Protein AF-A0A0D2YC07-F1 (afdb_monomer_lite)

Structure (mmCIF, N/CA/C/O backbone):
data_AF-A0A0D2YC07-F1
#
_entry.id   AF-A0A0D2YC07-F1
#
loop_
_atom_site.group_PDB
_atom_site.id
_atom_site.type_symbol
_atom_site.label_atom_id
_atom_site.label_alt_id
_atom_site.label_comp_id
_atom_site.label_asym_id
_atom_site.label_entity_id
_atom_site.label_seq_id
_atom_site.pdbx_PDB_ins_code
_atom_site.Cartn_x
_atom_site.Cartn_y
_atom_site.Cartn_z
_atom_site.occupancy
_atom_site.B_iso_or_equiv
_atom_site.auth_seq_id
_atom_site.auth_comp_id
_atom_site.auth_asym_id
_atom_site.auth_atom_id
_atom_site.pdbx_PDB_model_num
ATOM 1 N N . THR A 1 1 ? 2.320 9.580 -30.648 1.00 63.47 1 THR A N 1
ATOM 2 C CA . THR A 1 1 ? 2.307 9.635 -29.165 1.00 63.47 1 THR A CA 1
ATOM 3 C C . THR A 1 1 ? 3.699 9.338 -28.624 1.00 63.47 1 THR A C 1
ATOM 5 O O . THR A 1 1 ? 4.481 8.708 -29.328 1.00 63.47 1 THR A O 1
ATOM 8 N N . ARG A 1 2 ? 4.030 9.763 -27.394 1.00 72.31 2 ARG A N 1
ATOM 9 C CA . ARG A 1 2 ? 5.361 9.559 -26.774 1.00 72.31 2 ARG A CA 1
ATOM 10 C C . ARG A 1 2 ? 5.807 8.088 -26.763 1.00 72.31 2 ARG A C 1
ATOM 12 O O . ARG A 1 2 ? 6.943 7.799 -27.103 1.00 72.31 2 ARG A O 1
ATOM 19 N N . LYS A 1 3 ? 4.880 7.151 -26.517 1.00 78.31 3 LYS A N 1
ATOM 20 C CA . LYS A 1 3 ? 5.116 5.696 -26.631 1.00 78.31 3 LYS A CA 1
ATOM 21 C C . LYS A 1 3 ? 5.609 5.262 -28.017 1.00 78.31 3 LYS A C 1
ATOM 23 O O . LYS A 1 3 ? 6.480 4.406 -28.101 1.00 78.31 3 LYS A O 1
ATOM 28 N N . ARG A 1 4 ? 5.065 5.856 -29.089 1.00 72.62 4 ARG A N 1
ATOM 29 C CA . ARG A 1 4 ? 5.489 5.589 -30.473 1.00 72.62 4 ARG A CA 1
ATOM 30 C C . ARG A 1 4 ? 6.913 6.091 -30.710 1.00 72.62 4 ARG A C 1
ATOM 32 O O . ARG A 1 4 ? 7.736 5.319 -31.160 1.00 72.62 4 ARG A O 1
ATOM 39 N N . LEU A 1 5 ? 7.216 7.322 -30.287 1.00 71.12 5 LEU A N 1
ATOM 40 C CA . LEU A 1 5 ? 8.567 7.895 -30.394 1.00 71.12 5 LEU A CA 1
ATOM 41 C C . LEU A 1 5 ? 9.610 7.080 -29.629 1.00 71.12 5 LEU A C 1
ATOM 43 O O . LEU A 1 5 ? 10.719 6.909 -30.115 1.00 71.12 5 LEU A O 1
ATOM 47 N N . ILE A 1 6 ? 9.251 6.583 -28.443 1.00 72.81 6 ILE A N 1
ATOM 48 C CA . ILE A 1 6 ? 10.118 5.694 -27.675 1.00 72.81 6 ILE A CA 1
ATOM 49 C C . ILE A 1 6 ? 10.333 4.415 -28.481 1.00 72.81 6 ILE A C 1
ATOM 51 O O . ILE A 1 6 ? 11.469 4.157 -28.838 1.00 72.81 6 ILE A O 1
ATOM 55 N N . ARG A 1 7 ? 9.267 3.687 -28.858 1.00 73.56 7 ARG A N 1
ATOM 56 C CA . ARG A 1 7 ? 9.350 2.442 -29.651 1.00 73.56 7 ARG A CA 1
ATOM 57 C C . ARG A 1 7 ? 10.158 2.580 -30.936 1.00 73.56 7 ARG A C 1
ATOM 59 O O . ARG A 1 7 ? 10.955 1.700 -31.233 1.00 73.56 7 ARG A O 1
ATOM 66 N N . ASP A 1 8 ? 9.973 3.672 -31.668 1.00 67.19 8 ASP A N 1
ATOM 67 C CA . ASP A 1 8 ? 10.704 3.920 -32.907 1.00 67.19 8 ASP A CA 1
ATOM 68 C C . ASP A 1 8 ? 12.211 4.044 -32.649 1.00 67.19 8 ASP A C 1
ATOM 70 O O . ASP A 1 8 ? 12.992 3.497 -33.425 1.00 67.19 8 ASP A O 1
ATOM 74 N N . LYS A 1 9 ? 12.587 4.665 -31.520 1.00 64.94 9 LYS A N 1
ATOM 75 C CA . LYS A 1 9 ? 13.965 4.847 -31.034 1.00 64.94 9 LYS A CA 1
ATOM 76 C C . LYS A 1 9 ? 14.519 3.673 -30.210 1.00 64.94 9 LYS A C 1
ATOM 78 O O . LYS A 1 9 ? 15.713 3.653 -29.939 1.00 64.94 9 LYS A O 1
ATOM 83 N N . LEU A 1 10 ? 13.699 2.689 -29.812 1.00 63.53 10 LEU A N 1
ATOM 84 C CA . LEU A 1 10 ? 14.152 1.475 -29.098 1.00 63.53 10 LEU A CA 1
ATOM 85 C C . LEU A 1 10 ? 14.968 0.527 -30.003 1.00 63.53 10 LEU A C 1
ATOM 87 O O . LEU A 1 10 ? 15.457 -0.492 -29.531 1.00 63.53 10 LEU A O 1
ATOM 91 N N . ARG A 1 11 ? 15.088 0.836 -31.301 1.00 64.06 11 ARG A N 1
ATOM 92 C CA . ARG A 1 11 ? 15.847 0.068 -32.303 1.00 64.06 11 ARG A CA 1
ATOM 93 C C . ARG A 1 11 ? 17.338 0.446 -32.378 1.00 64.06 11 ARG A C 1
ATOM 95 O O . ARG A 1 11 ? 18.051 -0.108 -33.205 1.00 64.06 11 ARG A O 1
ATOM 102 N N . GLU A 1 12 ? 17.794 1.379 -31.544 1.00 62.75 12 GLU A N 1
ATOM 103 C CA . GLU A 1 12 ? 19.172 1.897 -31.500 1.00 62.75 12 GLU A CA 1
ATOM 104 C C . GLU A 1 12 ? 19.955 1.333 -30.294 1.00 62.75 12 GLU A C 1
ATOM 106 O O . GLU A 1 12 ? 19.352 0.867 -29.326 1.00 62.75 12 GLU A O 1
ATOM 111 N N . GLN A 1 13 ? 21.294 1.415 -30.327 1.00 66.19 13 GLN A N 1
ATOM 112 C CA . GLN A 1 13 ? 22.212 0.908 -29.284 1.00 66.19 13 GLN A CA 1
ATOM 113 C C . GLN A 1 13 ? 21.970 1.484 -27.864 1.00 66.19 13 GLN A C 1
ATOM 115 O O . GLN A 1 13 ? 22.369 0.852 -26.891 1.00 66.19 13 GLN A O 1
ATOM 120 N N . ASP A 1 14 ? 21.220 2.587 -27.718 1.00 80.81 14 ASP A N 1
ATOM 121 C CA . ASP A 1 14 ? 20.987 3.298 -26.440 1.00 80.81 14 ASP A CA 1
ATOM 122 C C . ASP A 1 14 ? 19.656 2.941 -25.741 1.00 80.81 14 ASP A C 1
ATOM 124 O O . ASP A 1 14 ? 19.065 3.739 -25.004 1.00 80.81 14 ASP A O 1
ATOM 128 N N . LEU A 1 15 ? 19.111 1.755 -26.012 1.00 83.50 15 LEU A N 1
ATOM 129 C CA . LEU A 1 15 ? 17.795 1.318 -25.534 1.00 83.50 15 LEU A CA 1
ATOM 130 C C . LEU A 1 15 ? 17.616 1.464 -24.011 1.00 83.50 15 LEU A C 1
ATOM 132 O O . LEU A 1 15 ? 16.636 2.052 -23.540 1.00 83.50 15 LEU A O 1
ATOM 136 N N . GLN A 1 16 ? 18.560 0.920 -23.245 1.00 88.00 16 GLN A N 1
ATOM 137 C CA . GLN A 1 16 ? 18.495 0.892 -21.786 1.00 88.00 16 GLN A CA 1
ATOM 138 C C . GLN A 1 16 ? 18.526 2.309 -21.196 1.00 88.00 16 GLN A C 1
ATOM 140 O O . GLN A 1 16 ? 17.679 2.645 -20.363 1.00 88.00 16 GLN A O 1
ATOM 145 N N . ASP A 1 17 ? 19.415 3.169 -21.691 1.00 89.19 17 ASP A N 1
ATOM 146 C CA . ASP A 1 17 ? 19.546 4.553 -21.227 1.00 89.19 17 ASP A CA 1
ATOM 147 C C . ASP A 1 17 ? 18.279 5.365 -21.495 1.00 89.19 17 ASP A C 1
ATOM 149 O O . ASP A 1 17 ? 17.787 6.082 -20.619 1.00 89.19 17 ASP A O 1
ATOM 153 N N . ARG A 1 18 ? 17.671 5.195 -22.676 1.00 89.25 18 ARG A N 1
ATOM 154 C CA . ARG A 1 18 ? 16.396 5.847 -23.014 1.00 89.25 18 ARG A CA 1
ATOM 155 C C . ARG A 1 18 ? 15.266 5.400 -22.085 1.00 89.25 18 ARG A C 1
ATOM 157 O O . ARG A 1 18 ? 14.454 6.232 -21.669 1.00 89.25 18 ARG A O 1
ATOM 164 N N . LEU A 1 19 ? 15.201 4.110 -21.751 1.00 92.19 19 LEU A N 1
ATOM 165 C CA . LEU A 1 19 ? 14.202 3.577 -20.822 1.00 92.19 19 LEU A CA 1
ATOM 166 C C . LEU A 1 19 ? 14.405 4.114 -19.399 1.00 92.19 19 LEU A C 1
ATOM 168 O O . LEU A 1 19 ? 13.426 4.504 -18.757 1.00 92.19 19 LEU A O 1
ATOM 172 N N . HIS A 1 20 ? 15.647 4.191 -18.915 1.00 93.19 20 HIS A N 1
ATOM 173 C CA . HIS A 1 20 ? 15.955 4.768 -17.605 1.00 93.19 20 HIS A CA 1
ATOM 174 C C . HIS A 1 20 ? 15.668 6.270 -17.541 1.00 93.19 20 HIS A C 1
ATOM 176 O O . HIS A 1 20 ? 15.053 6.721 -16.573 1.00 93.19 20 HIS A O 1
ATOM 182 N N . LEU A 1 21 ? 16.029 7.036 -18.575 1.00 93.50 21 LEU A N 1
ATOM 183 C CA . LEU A 1 21 ? 15.741 8.469 -18.652 1.00 93.50 21 LEU A CA 1
ATOM 184 C C . LEU A 1 21 ? 14.233 8.737 -18.621 1.00 93.50 21 LEU A C 1
ATOM 186 O O . LEU A 1 21 ? 13.752 9.595 -17.878 1.00 93.50 21 LEU A O 1
ATOM 190 N N . GLU A 1 22 ? 13.467 7.974 -19.399 1.00 94.94 22 GLU A N 1
ATOM 191 C CA . GLU A 1 22 ? 12.016 8.100 -19.411 1.00 94.94 22 GLU A CA 1
ATOM 192 C C . GLU A 1 22 ? 11.409 7.670 -18.067 1.00 94.94 22 GLU A C 1
ATOM 194 O O . GLU A 1 22 ? 10.525 8.355 -17.549 1.00 94.94 22 GLU A O 1
ATOM 199 N N . LYS A 1 23 ? 11.902 6.585 -17.453 1.00 95.44 23 LYS A N 1
ATOM 200 C CA . LYS A 1 23 ? 11.480 6.178 -16.106 1.00 95.44 23 LYS A CA 1
ATOM 201 C C . LYS A 1 23 ? 11.730 7.298 -15.095 1.00 95.44 23 LYS A C 1
ATOM 203 O O . LYS A 1 23 ? 10.816 7.616 -14.338 1.00 95.44 23 LYS A O 1
ATOM 208 N N . HIS A 1 24 ? 12.909 7.920 -15.123 1.00 95.94 24 HIS A N 1
ATOM 209 C CA . HIS A 1 24 ? 13.267 9.032 -14.243 1.00 95.94 24 HIS A CA 1
ATOM 210 C C . HIS A 1 24 ? 12.328 10.230 -14.426 1.00 95.94 24 HIS A C 1
ATOM 212 O O . HIS A 1 24 ? 11.815 10.764 -13.446 1.00 95.94 24 HIS A O 1
ATOM 218 N N . LEU A 1 25 ? 12.030 10.623 -15.669 1.00 95.88 25 LEU A N 1
ATOM 219 C CA . LEU A 1 25 ? 11.068 11.695 -15.934 1.00 95.88 25 LEU A CA 1
ATOM 220 C C . LEU A 1 25 ? 9.690 11.383 -15.334 1.00 95.88 25 LEU A C 1
ATOM 222 O O . LEU A 1 25 ? 9.080 12.238 -14.690 1.00 95.88 25 LEU A O 1
ATOM 226 N N . ILE A 1 26 ? 9.189 10.166 -15.548 1.00 96.50 26 ILE A N 1
ATOM 227 C CA . ILE A 1 26 ? 7.874 9.761 -15.046 1.00 96.50 26 ILE A CA 1
ATOM 228 C C . ILE A 1 26 ? 7.863 9.657 -13.521 1.00 96.50 26 ILE A C 1
ATOM 230 O O . ILE A 1 26 ? 6.889 10.085 -12.904 1.00 96.50 26 ILE A O 1
ATOM 234 N N . ASP A 1 27 ? 8.941 9.163 -12.912 1.00 96.81 27 ASP A N 1
ATOM 235 C CA . ASP A 1 27 ? 9.127 9.162 -11.459 1.00 96.81 27 ASP A CA 1
ATOM 236 C C . ASP A 1 27 ? 9.063 10.580 -10.886 1.00 96.81 27 ASP A C 1
ATOM 238 O O . ASP A 1 27 ? 8.296 10.826 -9.952 1.00 96.81 27 ASP A O 1
ATOM 242 N N . SER A 1 28 ? 9.765 11.541 -11.491 1.00 96.19 28 SER A N 1
ATOM 243 C CA . SER A 1 28 ? 9.730 12.947 -11.072 1.00 96.19 28 SER A CA 1
ATOM 244 C C . SER A 1 28 ? 8.329 13.556 -11.162 1.00 96.19 28 SER A C 1
ATOM 246 O O . SER A 1 28 ? 7.922 14.305 -10.275 1.00 96.19 28 SER A O 1
ATOM 248 N N . LEU A 1 29 ? 7.546 13.218 -12.193 1.00 96.19 29 LEU A N 1
ATOM 249 C CA . LEU A 1 29 ? 6.163 13.694 -12.315 1.00 96.19 29 LEU A CA 1
ATOM 250 C C . LEU A 1 29 ? 5.236 13.061 -11.266 1.00 96.19 29 LEU A C 1
ATOM 252 O O . LEU A 1 29 ? 4.455 13.775 -10.633 1.00 96.19 29 LEU A O 1
ATOM 256 N N . LEU A 1 30 ? 5.335 11.744 -11.059 1.00 96.94 30 LEU A N 1
ATOM 257 C CA . LEU A 1 30 ? 4.479 10.984 -10.137 1.00 96.94 30 LEU A CA 1
ATOM 258 C C . LEU A 1 30 ? 4.772 11.258 -8.655 1.00 96.94 30 LEU A C 1
ATOM 260 O O . LEU A 1 30 ? 3.899 11.035 -7.813 1.00 96.94 30 LEU A O 1
ATOM 264 N N . THR A 1 31 ? 5.968 11.756 -8.341 1.00 96.31 31 THR A N 1
ATOM 265 C CA . THR A 1 31 ? 6.401 12.137 -6.983 1.00 96.31 31 THR A CA 1
ATOM 266 C C . THR A 1 31 ? 6.385 13.650 -6.738 1.00 96.31 31 THR A C 1
ATOM 268 O O . THR A 1 31 ? 6.611 14.106 -5.611 1.00 96.31 31 THR A O 1
ATOM 271 N N . SER A 1 32 ? 6.075 14.444 -7.771 1.00 94.19 32 SER A N 1
ATOM 272 C CA . SER A 1 32 ? 5.961 15.899 -7.664 1.00 94.19 32 SER A CA 1
ATOM 273 C C . SER A 1 32 ? 4.852 16.323 -6.692 1.00 94.19 32 SER A C 1
ATOM 275 O O . SER A 1 32 ? 3.911 15.580 -6.412 1.00 94.19 32 SER A O 1
ATOM 277 N N . ARG A 1 33 ? 4.928 17.568 -6.201 1.00 90.69 33 ARG A N 1
ATOM 278 C CA . ARG A 1 33 ? 3.865 18.186 -5.382 1.00 90.69 33 ARG A CA 1
ATOM 279 C C . ARG A 1 33 ? 2.633 18.602 -6.200 1.00 90.69 33 ARG A C 1
ATOM 281 O O . ARG A 1 33 ? 1.663 19.110 -5.644 1.00 90.69 33 ARG A O 1
ATOM 288 N N . LEU A 1 34 ? 2.652 18.402 -7.518 1.00 90.00 34 LEU A N 1
ATOM 289 C CA . LEU A 1 34 ? 1.534 18.728 -8.393 1.00 90.00 34 LEU A CA 1
ATOM 290 C C . LEU A 1 34 ? 0.526 17.576 -8.372 1.00 90.00 34 LEU A C 1
ATOM 292 O O . LEU A 1 34 ? 0.624 16.639 -9.159 1.00 90.00 34 LEU A O 1
ATOM 296 N N . HIS A 1 35 ? -0.471 17.680 -7.490 1.00 78.19 35 HIS A N 1
ATOM 297 C CA . HIS A 1 35 ? -1.506 16.661 -7.250 1.00 78.19 35 HIS A CA 1
ATOM 298 C C . HIS A 1 35 ? -2.119 16.042 -8.526 1.00 78.19 35 HIS A C 1
ATOM 300 O O . HIS A 1 35 ? -2.365 14.834 -8.572 1.00 78.19 35 HIS A O 1
ATOM 306 N N . ARG A 1 36 ? -2.322 16.839 -9.590 1.00 84.88 36 ARG A N 1
ATOM 307 C CA . ARG A 1 36 ? -2.844 16.365 -10.887 1.00 84.88 36 ARG A CA 1
ATOM 308 C C . ARG A 1 36 ? -1.929 15.343 -11.563 1.00 84.88 36 ARG A C 1
ATOM 310 O O . ARG A 1 36 ? -2.418 14.452 -12.251 1.00 84.88 36 ARG A O 1
ATOM 317 N N . HIS A 1 37 ? -0.617 15.464 -11.383 1.00 89.38 37 HIS A N 1
ATOM 318 C CA . HIS A 1 37 ? 0.361 14.537 -11.943 1.00 89.38 37 HIS A CA 1
ATOM 319 C C . HIS A 1 37 ? 0.484 13.281 -11.080 1.00 89.38 37 HIS A C 1
ATOM 321 O O . HIS A 1 37 ? 0.391 12.174 -11.604 1.00 89.38 37 HIS A O 1
ATOM 327 N N . THR A 1 38 ? 0.580 13.437 -9.760 1.00 90.81 38 THR A N 1
ATOM 328 C CA . THR A 1 38 ? 0.730 12.347 -8.781 1.00 90.81 38 THR A CA 1
ATOM 329 C C . THR A 1 38 ? -0.334 11.246 -8.921 1.00 90.81 38 THR A C 1
ATOM 331 O O . THR A 1 38 ? -0.024 10.056 -8.839 1.00 90.81 38 THR A O 1
ATOM 334 N N . LYS A 1 39 ? -1.594 11.621 -9.183 1.00 92.25 39 LYS A N 1
ATOM 335 C CA . LYS A 1 39 ? -2.715 10.678 -9.377 1.00 92.25 39 LYS A CA 1
ATOM 336 C C . LYS A 1 39 ? -3.110 10.488 -10.848 1.00 92.25 39 LYS A C 1
ATOM 338 O O . LYS A 1 39 ? -4.134 9.877 -11.135 1.00 92.25 39 LYS A O 1
ATOM 343 N N . SER A 1 40 ? -2.329 10.987 -11.806 1.00 94.94 40 SER A N 1
ATOM 344 C CA . SER A 1 40 ? -2.697 10.891 -13.222 1.00 94.94 40 SER A CA 1
ATOM 345 C C . SER A 1 40 ? -2.774 9.424 -13.673 1.00 94.94 40 SER A C 1
ATOM 347 O O . SER A 1 40 ? -1.739 8.747 -13.717 1.00 94.94 40 SER A O 1
ATOM 349 N N . PRO A 1 41 ? -3.957 8.926 -14.084 1.00 94.94 41 PRO A N 1
ATOM 350 C CA . PRO A 1 41 ? -4.101 7.553 -14.568 1.00 94.94 41 PRO A CA 1
ATOM 351 C C . PRO A 1 41 ? -3.232 7.317 -15.806 1.00 94.94 41 PRO A C 1
ATOM 353 O O . PRO A 1 41 ? -2.627 6.260 -15.972 1.00 94.94 41 PRO A O 1
ATOM 356 N N . THR A 1 42 ? -3.107 8.338 -16.657 1.00 95.19 42 THR A N 1
ATOM 357 C CA . THR A 1 42 ? -2.275 8.312 -17.862 1.00 95.19 42 THR A CA 1
ATOM 358 C C . THR A 1 42 ? -0.795 8.143 -17.529 1.00 95.19 42 THR A C 1
ATOM 360 O O . THR A 1 42 ? -0.129 7.328 -18.170 1.00 95.19 42 THR A O 1
ATOM 363 N N . LEU A 1 43 ? -0.276 8.856 -16.521 1.00 96.19 43 LEU A N 1
ATOM 364 C CA . LEU A 1 43 ? 1.125 8.719 -16.106 1.00 96.19 43 LEU A CA 1
ATOM 365 C C . LEU A 1 43 ? 1.394 7.351 -15.471 1.00 96.19 43 LEU A C 1
ATOM 367 O O . LEU A 1 43 ? 2.380 6.711 -15.828 1.00 96.19 43 LEU A O 1
ATOM 371 N N . TRP A 1 44 ? 0.498 6.848 -14.617 1.00 97.31 44 TRP A N 1
ATOM 372 C CA . TRP A 1 44 ? 0.625 5.503 -14.039 1.00 97.31 44 TRP A CA 1
ATOM 373 C C . TRP A 1 44 ? 0.547 4.392 -15.090 1.00 97.31 44 TRP A C 1
ATOM 375 O O . TRP A 1 44 ? 1.333 3.442 -15.052 1.00 97.31 44 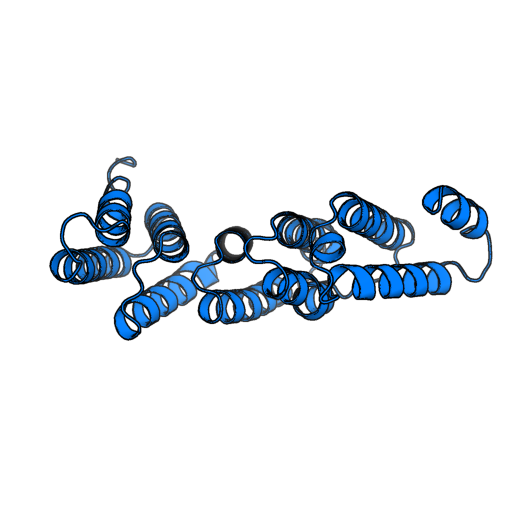TRP A O 1
ATOM 385 N N . ASN A 1 45 ? -0.343 4.528 -16.075 1.00 95.88 45 ASN A N 1
ATOM 386 C CA . ASN A 1 45 ? -0.437 3.603 -17.204 1.00 95.88 45 ASN A CA 1
ATOM 387 C C . ASN A 1 45 ? 0.803 3.663 -18.100 1.00 95.88 45 ASN A C 1
ATOM 389 O O . ASN A 1 45 ? 1.243 2.640 -18.630 1.00 95.88 45 ASN A O 1
ATOM 393 N N . HIS A 1 46 ? 1.386 4.848 -18.284 1.00 95.62 46 HIS A N 1
ATOM 394 C CA . HIS A 1 46 ? 2.643 4.993 -19.012 1.00 95.62 46 HIS A CA 1
ATOM 395 C C . HIS A 1 46 ? 3.813 4.385 -18.240 1.00 95.62 46 HIS A C 1
ATOM 397 O O . HIS A 1 46 ? 4.568 3.612 -18.821 1.00 95.62 46 HIS A O 1
ATOM 403 N N . ARG A 1 47 ? 3.895 4.605 -16.922 1.00 96.56 47 ARG A N 1
ATOM 404 C CA . ARG A 1 47 ? 4.870 3.927 -16.061 1.00 96.56 47 ARG A CA 1
ATOM 405 C C . ARG A 1 47 ? 4.743 2.411 -16.152 1.00 96.56 47 ARG A C 1
ATOM 407 O O . ARG A 1 47 ? 5.741 1.731 -16.349 1.00 96.56 47 ARG A O 1
ATOM 414 N N . ARG A 1 48 ? 3.527 1.865 -16.041 1.00 96.38 48 ARG A N 1
ATOM 415 C CA . ARG A 1 48 ? 3.291 0.417 -16.177 1.00 96.38 48 ARG A CA 1
ATOM 416 C C . ARG A 1 48 ? 3.797 -0.103 -17.519 1.00 96.38 48 ARG A C 1
ATOM 418 O O . ARG A 1 48 ? 4.501 -1.106 -17.542 1.00 96.38 48 ARG A O 1
ATOM 425 N N . TRP A 1 49 ? 3.486 0.598 -18.607 1.00 95.56 49 TRP A N 1
ATOM 426 C CA . TRP A 1 49 ? 3.993 0.248 -19.931 1.00 95.56 49 TRP A CA 1
ATOM 427 C C . TRP A 1 49 ? 5.528 0.285 -20.002 1.00 95.56 49 TRP A C 1
ATOM 429 O O . TRP A 1 49 ? 6.118 -0.641 -20.555 1.00 95.56 49 TRP A O 1
ATOM 439 N N . LEU A 1 50 ? 6.176 1.300 -19.416 1.00 95.06 50 LEU A N 1
ATOM 440 C CA . LEU A 1 50 ? 7.639 1.385 -19.356 1.00 95.06 50 LEU A CA 1
ATOM 441 C C . LEU A 1 50 ? 8.224 0.184 -18.633 1.00 95.06 50 LEU A C 1
ATOM 443 O O . LEU A 1 50 ? 9.037 -0.521 -19.211 1.00 95.06 50 LEU A O 1
ATOM 447 N N . ILE A 1 51 ? 7.755 -0.107 -17.420 1.00 95.38 51 ILE A N 1
ATOM 448 C CA . ILE A 1 51 ? 8.233 -1.247 -16.634 1.00 95.38 51 ILE A CA 1
ATOM 449 C C . ILE A 1 51 ? 8.000 -2.583 -17.368 1.00 95.38 51 ILE A C 1
ATOM 451 O O . ILE A 1 51 ? 8.818 -3.493 -17.273 1.00 95.38 51 ILE A O 1
ATOM 455 N N . GLN A 1 52 ? 6.931 -2.718 -18.160 1.00 94.44 52 GLN A N 1
ATOM 456 C CA . GLN A 1 52 ? 6.775 -3.878 -19.048 1.00 94.44 52 GLN A CA 1
ATOM 457 C C . GLN A 1 52 ? 7.894 -3.966 -20.093 1.00 94.44 52 GLN A C 1
ATOM 459 O O . GLN A 1 52 ? 8.331 -5.070 -20.391 1.00 94.44 52 GLN A O 1
ATOM 464 N N . GLN A 1 53 ? 8.376 -2.840 -20.631 1.00 93.31 53 GLN A N 1
ATOM 465 C CA . GLN A 1 53 ? 9.511 -2.851 -21.561 1.00 93.31 53 GLN A CA 1
ATOM 466 C C . GLN A 1 53 ? 10.792 -3.301 -20.855 1.00 93.31 53 GLN A C 1
ATOM 468 O O . GLN A 1 53 ? 11.494 -4.143 -21.397 1.00 93.31 53 GLN A O 1
ATOM 473 N N . PHE A 1 54 ? 11.053 -2.833 -19.627 1.00 93.62 54 PHE A N 1
ATOM 474 C CA . PHE A 1 54 ? 12.178 -3.332 -18.822 1.00 93.62 54 PHE A CA 1
ATOM 475 C C . PHE A 1 54 ? 12.151 -4.862 -18.719 1.00 93.62 54 PHE A C 1
ATOM 477 O O . PHE A 1 54 ? 13.153 -5.511 -18.994 1.00 93.62 54 PHE A O 1
ATOM 484 N N . ARG A 1 55 ? 10.979 -5.443 -18.435 1.00 91.75 55 ARG A N 1
ATOM 485 C CA . ARG A 1 55 ? 10.806 -6.902 -18.394 1.00 91.75 55 ARG A CA 1
ATOM 486 C C . ARG A 1 55 ? 11.040 -7.572 -19.751 1.00 91.75 55 ARG A C 1
ATOM 488 O O . ARG A 1 55 ? 11.712 -8.590 -19.800 1.00 91.75 55 ARG A O 1
ATOM 495 N N . VAL A 1 56 ? 10.491 -7.024 -20.838 1.00 91.69 56 VAL A N 1
ATOM 496 C CA . VAL A 1 56 ? 10.659 -7.574 -22.201 1.00 91.69 56 VAL A CA 1
ATOM 497 C C . VAL A 1 56 ? 12.130 -7.614 -22.613 1.00 91.69 56 VAL A C 1
ATOM 499 O O . VAL A 1 56 ? 12.556 -8.573 -23.247 1.00 91.69 56 VAL A O 1
ATOM 502 N N . TYR A 1 57 ? 12.904 -6.602 -22.229 1.00 90.75 57 TYR A N 1
ATOM 503 C CA . TYR A 1 57 ? 14.325 -6.501 -22.553 1.00 90.75 57 TYR A CA 1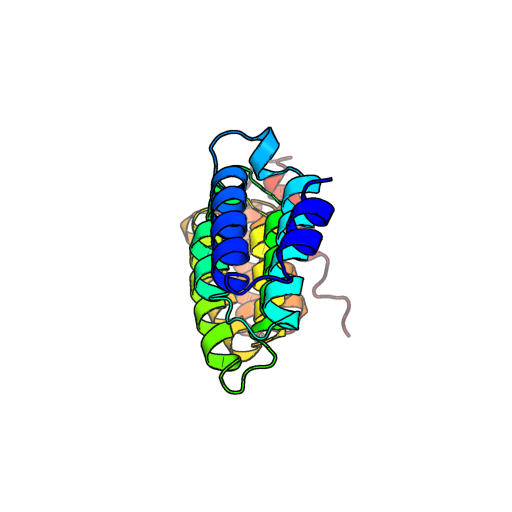
ATOM 504 C C . TYR A 1 57 ? 15.247 -7.052 -21.453 1.00 90.75 57 TYR A C 1
ATOM 506 O O . TYR A 1 57 ? 16.446 -6.805 -21.502 1.00 90.75 57 TYR A O 1
ATOM 514 N N . ASN A 1 58 ? 14.714 -7.786 -20.464 1.00 90.44 58 ASN A N 1
ATOM 515 C CA . ASN A 1 58 ? 15.473 -8.333 -19.328 1.00 90.44 58 ASN A CA 1
ATOM 516 C C . ASN A 1 58 ? 16.332 -7.297 -18.573 1.00 90.44 58 ASN A C 1
ATOM 518 O O . ASN A 1 58 ? 17.366 -7.619 -17.991 1.00 90.44 58 ASN A O 1
ATOM 522 N N . ILE A 1 59 ? 15.886 -6.042 -18.537 1.00 91.12 59 ILE A N 1
ATOM 523 C CA . ILE A 1 59 ? 16.532 -4.984 -17.764 1.00 91.12 59 ILE A CA 1
ATOM 524 C C . ILE A 1 59 ? 16.005 -5.057 -16.332 1.00 91.12 59 ILE A C 1
ATOM 526 O O . ILE A 1 59 ? 14.795 -4.991 -16.092 1.00 91.12 59 ILE A O 1
ATOM 530 N N . ASN A 1 60 ? 16.924 -5.167 -15.374 1.00 88.75 60 ASN A N 1
ATOM 531 C CA . ASN A 1 60 ? 16.577 -5.243 -13.962 1.00 88.75 60 ASN A CA 1
ATOM 532 C C . ASN A 1 60 ? 15.850 -3.971 -13.487 1.00 88.75 60 ASN A C 1
ATOM 534 O O . ASN A 1 60 ? 16.251 -2.847 -13.800 1.00 88.75 60 ASN A O 1
ATOM 538 N N . VAL A 1 61 ? 14.802 -4.150 -12.682 1.00 89.88 61 VAL A N 1
ATOM 539 C CA . VAL A 1 61 ? 14.055 -3.059 -12.048 1.00 89.88 61 VAL A CA 1
ATOM 540 C C . VAL A 1 61 ? 14.208 -3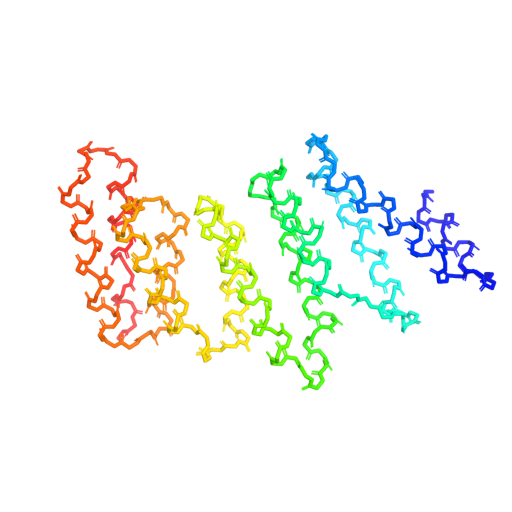.193 -10.536 1.00 89.88 61 VAL A C 1
ATOM 542 O O . VAL A 1 61 ? 13.800 -4.214 -9.983 1.00 89.88 61 VAL A O 1
ATOM 545 N N . PRO A 1 62 ? 14.734 -2.174 -9.834 1.00 91.31 62 PRO A N 1
ATOM 546 C CA . PRO A 1 62 ? 14.879 -2.225 -8.385 1.00 91.31 62 PRO A CA 1
ATOM 547 C C . PRO A 1 62 ? 13.517 -1.992 -7.705 1.00 91.31 62 PRO A C 1
ATOM 549 O O . PRO A 1 62 ? 13.229 -0.900 -7.217 1.00 91.31 62 PRO A O 1
ATOM 552 N N . ALA A 1 63 ? 12.654 -3.013 -7.699 1.00 92.94 63 ALA A N 1
ATOM 553 C CA . ALA A 1 63 ? 11.260 -2.912 -7.253 1.00 92.94 63 ALA A CA 1
ATOM 554 C C . ALA A 1 63 ? 11.109 -2.460 -5.785 1.00 92.94 63 ALA A C 1
ATOM 556 O O . ALA A 1 63 ? 10.190 -1.703 -5.476 1.00 92.94 63 ALA A O 1
ATOM 557 N N . GLU A 1 64 ? 12.031 -2.851 -4.900 1.00 92.69 64 GLU A N 1
ATOM 558 C CA . GLU A 1 64 ? 12.071 -2.376 -3.506 1.00 92.69 64 GLU A CA 1
ATOM 559 C C . GLU A 1 64 ? 12.335 -0.861 -3.417 1.00 92.69 64 GLU A C 1
ATOM 561 O O . GLU A 1 64 ? 11.659 -0.137 -2.678 1.00 92.69 64 GLU A O 1
ATOM 566 N N . ASN A 1 65 ? 13.264 -0.350 -4.231 1.00 94.50 65 ASN A N 1
ATOM 567 C CA . ASN A 1 65 ? 13.541 1.085 -4.305 1.00 94.50 65 ASN A CA 1
ATOM 568 C C . ASN A 1 65 ? 12.370 1.845 -4.932 1.00 94.50 65 ASN A C 1
ATOM 570 O O . ASN A 1 65 ? 12.044 2.941 -4.488 1.00 94.50 65 ASN A O 1
ATOM 574 N N . ASP A 1 66 ? 11.712 1.273 -5.939 1.00 96.12 66 ASP A N 1
ATOM 575 C CA . ASP A 1 66 ? 10.534 1.882 -6.559 1.00 96.12 66 ASP A CA 1
ATOM 576 C C . ASP A 1 66 ? 9.343 1.956 -5.588 1.00 96.12 66 ASP A C 1
ATOM 578 O O . ASP A 1 66 ? 8.609 2.951 -5.592 1.00 96.12 66 ASP A O 1
ATOM 582 N N . LEU A 1 67 ? 9.162 0.951 -4.720 1.00 97.69 67 LEU A N 1
ATOM 583 C CA . LEU A 1 67 ? 8.160 0.998 -3.653 1.00 97.69 67 LEU A CA 1
ATOM 584 C C . LEU A 1 67 ? 8.402 2.209 -2.741 1.00 97.69 67 LEU A C 1
ATOM 586 O O . LEU A 1 67 ? 7.497 3.014 -2.529 1.00 97.69 67 LEU A O 1
ATOM 590 N N . THR A 1 68 ? 9.622 2.363 -2.232 1.00 96.81 68 THR A N 1
ATOM 591 C CA . THR A 1 68 ? 9.933 3.401 -1.238 1.00 96.81 68 THR A CA 1
ATOM 592 C C . THR A 1 68 ? 10.046 4.798 -1.848 1.00 96.81 68 THR A C 1
ATOM 594 O O . THR A 1 68 ? 9.508 5.756 -1.299 1.00 96.81 68 THR A O 1
ATOM 597 N N . ARG A 1 69 ? 10.701 4.940 -3.004 1.00 96.50 69 ARG A N 1
ATOM 598 C CA . ARG A 1 69 ? 11.004 6.250 -3.606 1.00 96.50 69 ARG A CA 1
ATOM 599 C C . ARG A 1 69 ? 9.896 6.794 -4.497 1.00 96.50 69 ARG A C 1
ATOM 601 O O . ARG A 1 69 ? 9.817 8.008 -4.663 1.00 96.50 69 ARG A O 1
ATOM 608 N N . THR A 1 70 ? 9.057 5.927 -5.060 1.00 96.81 70 THR A N 1
ATOM 609 C CA . THR A 1 70 ? 7.993 6.345 -5.979 1.00 96.81 70 THR A CA 1
ATOM 610 C C . THR A 1 70 ? 6.615 6.083 -5.399 1.00 96.81 70 THR A C 1
ATOM 612 O O . THR A 1 70 ? 5.827 7.019 -5.292 1.00 96.81 70 THR A O 1
ATOM 615 N N . ILE A 1 71 ? 6.293 4.836 -5.038 1.00 97.94 71 ILE A N 1
ATOM 616 C CA . ILE A 1 71 ? 4.929 4.483 -4.612 1.00 97.94 71 ILE A CA 1
ATOM 617 C C . ILE A 1 71 ? 4.568 5.182 -3.305 1.00 97.94 71 ILE A C 1
ATOM 619 O O . ILE A 1 71 ? 3.567 5.896 -3.264 1.00 97.94 71 ILE A O 1
ATOM 623 N N . MET A 1 72 ? 5.387 5.005 -2.267 1.00 98.12 72 MET A N 1
ATOM 624 C CA . MET A 1 72 ? 5.150 5.591 -0.947 1.00 98.12 72 MET A CA 1
ATOM 625 C C . MET A 1 72 ? 5.138 7.115 -1.017 1.00 98.12 72 MET A C 1
ATOM 627 O O . MET A 1 72 ? 4.173 7.730 -0.578 1.00 98.12 72 MET A O 1
ATOM 631 N N . VAL A 1 73 ? 6.121 7.724 -1.690 1.00 97.00 73 VAL A N 1
ATOM 632 C CA . VAL A 1 73 ? 6.149 9.182 -1.904 1.00 97.00 73 VAL A CA 1
ATOM 633 C C . VAL A 1 73 ? 4.894 9.658 -2.639 1.00 97.00 73 VAL A C 1
ATOM 635 O O . VAL A 1 73 ? 4.294 10.659 -2.262 1.00 97.00 73 VAL A O 1
ATOM 638 N N . SER A 1 74 ? 4.438 8.950 -3.673 1.00 96.69 74 SER A N 1
ATOM 639 C CA . SER A 1 74 ? 3.206 9.318 -4.378 1.00 96.69 74 SER A CA 1
ATOM 640 C C . SER A 1 74 ? 1.950 9.149 -3.508 1.00 96.69 74 SER A C 1
ATOM 642 O O . SER A 1 74 ? 1.013 9.941 -3.630 1.00 96.69 74 SER A O 1
ATOM 644 N N . GLY A 1 75 ? 1.935 8.157 -2.612 1.00 96.06 75 GLY A N 1
ATOM 645 C CA . GLY A 1 75 ? 0.900 7.967 -1.592 1.00 96.06 75 GLY A CA 1
ATOM 646 C C . GLY A 1 75 ? 0.879 9.085 -0.547 1.00 96.06 75 GLY A C 1
ATOM 647 O O . GLY A 1 75 ? -0.192 9.557 -0.183 1.00 96.06 75 GLY A O 1
ATOM 648 N N . GLU A 1 76 ? 2.045 9.589 -0.140 1.00 95.38 76 GLU A N 1
ATOM 649 C CA . GLU A 1 76 ? 2.165 10.748 0.759 1.00 95.38 76 GLU A CA 1
ATOM 650 C C . GLU A 1 76 ? 1.652 12.029 0.100 1.00 95.38 76 GLU A C 1
ATOM 652 O O . GLU A 1 76 ? 0.945 12.829 0.711 1.00 95.38 76 GLU A O 1
ATOM 657 N N . ARG A 1 77 ? 1.995 12.234 -1.177 1.00 94.19 77 ARG A N 1
ATOM 658 C CA . ARG A 1 77 ? 1.563 13.409 -1.950 1.00 94.19 77 ARG A CA 1
ATOM 659 C C . ARG A 1 77 ? 0.071 13.392 -2.262 1.00 94.19 77 ARG A C 1
ATOM 661 O O . ARG A 1 77 ? -0.527 14.455 -2.411 1.00 94.19 77 ARG A O 1
ATOM 668 N N . HIS A 1 78 ? -0.516 12.208 -2.403 1.00 92.88 78 HIS A N 1
ATOM 669 C CA . HIS A 1 78 ? -1.940 12.039 -2.632 1.00 92.88 78 HIS A CA 1
ATOM 670 C C . HIS A 1 78 ? -2.465 10.879 -1.774 1.00 92.88 78 HIS A C 1
ATOM 672 O O . HIS A 1 78 ? -2.426 9.731 -2.223 1.00 92.88 78 HIS A O 1
ATOM 678 N N . PRO A 1 79 ? -3.062 11.153 -0.602 1.00 92.38 79 PRO A N 1
ATOM 679 C CA . PRO A 1 79 ? -3.657 10.111 0.228 1.00 92.38 79 PRO A CA 1
ATOM 680 C C . PRO A 1 79 ? -4.627 9.233 -0.569 1.00 92.38 79 PRO A C 1
ATOM 682 O O . PRO A 1 79 ? -5.392 9.725 -1.408 1.00 92.38 79 PRO A O 1
ATOM 685 N N . ARG A 1 80 ? -4.601 7.923 -0.323 1.00 92.06 80 ARG A N 1
ATOM 686 C CA . ARG A 1 80 ? -5.436 6.916 -0.997 1.00 92.06 80 ARG A CA 1
ATOM 687 C C . ARG A 1 80 ? -5.200 6.864 -2.514 1.00 92.06 80 ARG A C 1
ATOM 689 O O . ARG A 1 80 ? -6.133 6.688 -3.304 1.00 92.06 80 ARG A O 1
ATOM 696 N N . ASN A 1 81 ? -3.953 7.057 -2.952 1.00 94.62 81 ASN A N 1
ATOM 697 C CA . ASN A 1 81 ? -3.566 6.937 -4.360 1.00 94.62 81 ASN A CA 1
ATOM 698 C C . ASN A 1 81 ? -3.579 5.471 -4.817 1.00 94.62 81 ASN A C 1
ATOM 700 O O . ASN A 1 81 ? -2.544 4.812 -4.915 1.00 94.62 81 ASN A O 1
ATOM 704 N N . TYR A 1 82 ? -4.768 4.957 -5.123 1.00 94.69 82 TYR A N 1
ATOM 705 C CA . TYR A 1 82 ? -4.939 3.557 -5.505 1.00 94.69 82 TYR A CA 1
ATOM 706 C C . TYR A 1 82 ? -4.140 3.165 -6.761 1.00 94.69 82 TYR A C 1
ATOM 708 O O . TYR A 1 82 ? -3.782 1.998 -6.906 1.00 94.69 82 TYR A O 1
ATOM 716 N N . TYR A 1 83 ? -3.825 4.109 -7.660 1.00 96.81 83 TYR A N 1
ATOM 717 C CA . TYR A 1 83 ? -3.009 3.833 -8.845 1.00 96.81 83 TYR A CA 1
ATOM 718 C C . TYR A 1 83 ? -1.569 3.480 -8.470 1.00 96.81 83 TYR A C 1
ATOM 720 O O . TYR A 1 83 ? -1.023 2.517 -9.015 1.00 96.81 83 TYR A O 1
ATOM 728 N N . ALA A 1 84 ? -0.985 4.206 -7.510 1.00 97.50 84 ALA A N 1
ATOM 729 C CA . ALA A 1 84 ? 0.350 3.925 -6.993 1.00 97.50 84 ALA A CA 1
ATOM 730 C C . ALA A 1 84 ? 0.409 2.521 -6.380 1.00 97.50 84 ALA A C 1
ATOM 732 O O . ALA A 1 84 ? 1.216 1.684 -6.782 1.00 97.50 84 ALA A O 1
ATOM 733 N N . TRP A 1 85 ? -0.518 2.214 -5.475 1.00 98.12 85 TRP A N 1
ATOM 734 C CA . TRP A 1 85 ? -0.557 0.920 -4.793 1.00 98.12 85 TRP A CA 1
ATOM 735 C C . TRP A 1 85 ? -0.930 -0.243 -5.729 1.00 98.12 85 TRP A C 1
ATOM 737 O O . TRP A 1 85 ? -0.393 -1.344 -5.608 1.00 98.12 85 TRP A O 1
ATOM 747 N N . CYS A 1 86 ? -1.769 -0.010 -6.744 1.00 97.69 86 CYS A N 1
ATOM 748 C CA . CYS A 1 86 ? -2.014 -0.985 -7.811 1.00 97.69 86 CYS A CA 1
ATOM 749 C C . CYS A 1 86 ? -0.751 -1.239 -8.654 1.00 97.69 86 CYS A C 1
ATOM 751 O O . CYS A 1 86 ? -0.492 -2.370 -9.076 1.00 97.69 86 CYS A O 1
ATOM 753 N N . HIS A 1 87 ? 0.056 -0.205 -8.906 1.00 97.81 87 HIS A N 1
ATOM 754 C CA . HIS A 1 87 ? 1.351 -0.357 -9.564 1.00 97.81 87 HIS A CA 1
ATOM 755 C C . HIS A 1 87 ? 2.348 -1.129 -8.690 1.00 97.81 87 HIS A C 1
ATOM 757 O O . HIS A 1 87 ? 3.050 -1.989 -9.215 1.00 97.81 87 HIS A O 1
ATOM 763 N N . ALA A 1 88 ? 2.351 -0.917 -7.372 1.00 98.00 88 ALA A N 1
ATOM 764 C CA . ALA A 1 88 ? 3.171 -1.687 -6.437 1.00 98.00 88 ALA A CA 1
ATOM 765 C C . ALA A 1 88 ? 2.885 -3.194 -6.524 1.00 98.00 88 ALA A C 1
ATOM 767 O O . ALA A 1 88 ? 3.809 -3.984 -6.693 1.00 98.00 88 ALA A O 1
ATOM 768 N N . ARG A 1 89 ? 1.606 -3.599 -6.534 1.00 98.12 89 ARG A N 1
ATOM 769 C CA . ARG A 1 89 ? 1.213 -5.012 -6.731 1.00 98.12 89 ARG A CA 1
ATOM 770 C C . ARG A 1 89 ? 1.755 -5.591 -8.038 1.00 98.12 89 ARG A C 1
ATOM 772 O O . ARG A 1 89 ? 2.197 -6.736 -8.075 1.00 98.12 89 ARG A O 1
ATOM 779 N N . TYR A 1 90 ? 1.740 -4.798 -9.109 1.00 97.06 90 TYR A N 1
ATOM 780 C CA . TYR A 1 90 ? 2.325 -5.207 -10.384 1.00 97.06 90 TYR A CA 1
ATOM 781 C C . TYR A 1 90 ? 3.845 -5.403 -10.285 1.00 97.06 90 TYR A C 1
ATOM 783 O O . TYR A 1 90 ? 4.335 -6.414 -10.780 1.00 97.06 90 TYR A O 1
ATOM 791 N N . LEU A 1 91 ? 4.576 -4.499 -9.620 1.00 96.25 91 LEU A N 1
ATOM 792 C CA . LEU A 1 91 ? 6.023 -4.644 -9.406 1.00 96.25 91 LEU A CA 1
ATOM 793 C C . LEU A 1 91 ? 6.357 -5.939 -8.656 1.00 96.25 91 LEU A C 1
ATOM 795 O O . LEU A 1 91 ? 7.224 -6.686 -9.101 1.00 96.25 91 LEU A O 1
ATOM 799 N N . ILE A 1 92 ? 5.620 -6.242 -7.582 1.00 96.19 92 ILE A N 1
ATOM 800 C CA . ILE A 1 92 ? 5.793 -7.484 -6.816 1.00 96.19 92 ILE A CA 1
ATOM 801 C C . ILE A 1 92 ? 5.602 -8.710 -7.707 1.00 96.19 92 ILE A C 1
ATOM 803 O O . ILE A 1 92 ? 6.493 -9.552 -7.805 1.00 96.19 92 ILE A O 1
ATOM 807 N N . ASN A 1 93 ? 4.462 -8.790 -8.395 1.00 95.75 93 ASN A N 1
ATOM 808 C CA . ASN A 1 93 ? 4.123 -9.956 -9.207 1.00 95.75 93 ASN A CA 1
ATOM 809 C C . ASN A 1 93 ? 5.079 -10.153 -10.390 1.00 95.75 93 ASN A C 1
ATOM 811 O O . ASN A 1 93 ? 5.345 -11.286 -10.777 1.00 95.75 93 ASN A O 1
ATOM 815 N N . ALA A 1 94 ? 5.568 -9.064 -10.986 1.00 93.94 94 ALA A N 1
ATOM 816 C CA . ALA A 1 94 ? 6.383 -9.132 -12.192 1.00 93.94 94 ALA A CA 1
ATOM 817 C C . ALA A 1 94 ? 7.886 -9.300 -11.921 1.00 93.94 94 ALA A C 1
ATOM 819 O O . ALA A 1 94 ? 8.562 -9.863 -12.782 1.00 93.94 94 ALA A O 1
ATOM 820 N N . PHE A 1 95 ? 8.399 -8.819 -10.779 1.00 93.56 95 PHE A N 1
ATOM 821 C CA . PHE A 1 95 ? 9.846 -8.739 -10.519 1.00 93.56 95 PHE A CA 1
ATOM 822 C C . PHE A 1 95 ? 10.310 -9.338 -9.195 1.00 93.56 95 PHE A C 1
ATOM 824 O O . PHE A 1 95 ? 11.489 -9.636 -9.100 1.00 93.56 95 PHE A O 1
ATOM 831 N N . ILE A 1 96 ? 9.444 -9.506 -8.189 1.00 94.25 96 ILE A N 1
ATOM 832 C CA . ILE A 1 96 ? 9.851 -10.064 -6.887 1.00 94.25 96 ILE A CA 1
ATOM 833 C C . ILE A 1 96 ? 9.446 -11.529 -6.768 1.00 94.25 96 ILE A C 1
ATOM 835 O O . ILE A 1 96 ? 10.297 -12.368 -6.506 1.00 94.25 96 ILE A O 1
ATOM 839 N N . LEU A 1 97 ? 8.171 -11.855 -7.007 1.00 93.88 97 LEU A N 1
ATOM 840 C CA . LEU A 1 97 ? 7.681 -13.237 -6.904 1.00 93.88 97 LEU A CA 1
ATOM 841 C C . LEU A 1 97 ? 8.412 -14.242 -7.811 1.00 93.88 97 LEU A C 1
ATOM 843 O O . LEU A 1 97 ? 8.556 -15.384 -7.390 1.00 93.88 97 LEU A O 1
ATOM 847 N N . PRO A 1 98 ? 8.875 -13.878 -9.024 1.00 93.19 98 PRO A N 1
ATOM 848 C CA . PRO A 1 98 ? 9.629 -14.814 -9.857 1.00 93.19 98 PRO A CA 1
ATOM 849 C C . PRO A 1 98 ? 11.065 -15.094 -9.382 1.00 93.19 98 PRO A C 1
ATOM 851 O O . PRO A 1 98 ? 11.722 -15.952 -9.966 1.00 93.19 98 PRO A O 1
ATOM 854 N N . LEU A 1 99 ? 11.588 -14.355 -8.396 1.00 90.44 99 LEU A N 1
ATOM 855 C CA . LEU A 1 99 ? 12.953 -14.538 -7.894 1.00 90.44 99 LEU A CA 1
ATOM 856 C C . LEU A 1 99 ? 13.013 -15.686 -6.883 1.00 90.44 99 LEU A C 1
ATOM 858 O O . LEU A 1 99 ? 12.080 -15.893 -6.115 1.00 90.44 99 LEU A O 1
ATOM 862 N N . SER A 1 100 ? 14.147 -16.385 -6.816 1.00 86.38 100 SER A N 1
ATOM 863 C CA . SER A 1 100 ? 14.376 -17.421 -5.797 1.00 86.38 100 SER A CA 1
ATOM 864 C C . SER A 1 100 ? 14.408 -16.859 -4.370 1.00 86.38 100 SER A C 1
ATOM 866 O O . SER A 1 100 ? 13.985 -17.536 -3.441 1.00 86.38 100 SER A O 1
ATOM 868 N N . SER A 1 101 ? 14.851 -15.610 -4.203 1.00 88.38 101 SER A N 1
ATOM 869 C CA . SER A 1 101 ? 14.886 -14.863 -2.935 1.00 88.38 101 SER A CA 1
ATOM 870 C C . SER A 1 101 ? 13.634 -14.003 -2.702 1.00 88.38 101 SER A C 1
ATOM 872 O O . SER A 1 101 ? 13.681 -12.935 -2.079 1.00 88.38 101 SER A O 1
ATOM 874 N N . SER A 1 102 ? 12.488 -14.417 -3.259 1.00 90.38 102 SER A N 1
ATOM 875 C CA . SER A 1 102 ? 11.244 -13.649 -3.156 1.00 90.38 102 SER A CA 1
ATOM 876 C C . SER A 1 102 ? 10.792 -13.469 -1.707 1.00 90.38 102 SER A C 1
ATOM 878 O O . SER A 1 102 ? 10.207 -12.439 -1.388 1.00 90.38 102 SER A O 1
ATOM 880 N N . GLN A 1 103 ? 11.059 -14.445 -0.831 1.00 93.06 103 GLN A N 1
ATOM 881 C CA . GLN A 1 103 ? 10.645 -14.397 0.573 1.00 93.06 103 GLN A CA 1
ATOM 882 C C . GLN A 1 103 ? 11.338 -13.252 1.318 1.00 93.06 103 GLN A C 1
ATOM 884 O O . GLN A 1 103 ? 10.661 -12.417 1.917 1.00 93.06 103 GLN A O 1
ATOM 889 N N . GLU A 1 104 ? 12.664 -13.128 1.207 1.00 93.94 104 GLU A N 1
ATOM 890 C CA . GLU A 1 104 ? 13.413 -12.051 1.859 1.00 93.94 104 GLU A CA 1
ATOM 891 C C . GLU A 1 104 ? 13.025 -10.679 1.298 1.00 93.94 104 GLU A C 1
ATOM 893 O O . GLU A 1 104 ? 12.908 -9.706 2.049 1.00 93.94 104 GLU A O 1
ATOM 898 N N . GLY A 1 105 ? 12.802 -10.594 -0.019 1.00 94.00 105 GLY A N 1
ATOM 899 C CA . GLY A 1 105 ? 12.306 -9.378 -0.667 1.00 94.00 105 GLY A CA 1
ATOM 900 C C . GLY A 1 105 ? 10.929 -8.961 -0.146 1.00 94.00 105 GLY A C 1
ATOM 901 O O . GLY A 1 105 ? 10.722 -7.798 0.201 1.00 94.00 105 GLY A O 1
ATOM 902 N N . ILE A 1 106 ? 9.996 -9.909 -0.019 1.00 96.81 106 ILE A N 1
ATOM 903 C CA . ILE A 1 106 ? 8.656 -9.646 0.515 1.00 96.81 106 ILE A CA 1
ATOM 904 C C . ILE A 1 106 ? 8.726 -9.224 1.985 1.00 96.81 106 ILE A C 1
ATOM 906 O O . ILE A 1 106 ? 8.106 -8.217 2.324 1.00 96.81 106 ILE A O 1
ATOM 910 N N . SER A 1 107 ? 9.506 -9.899 2.837 1.00 96.88 107 SER A N 1
ATOM 911 C CA . SER A 1 107 ? 9.660 -9.507 4.248 1.00 96.88 107 SER A CA 1
ATOM 912 C C . SER A 1 107 ? 10.209 -8.081 4.388 1.00 96.88 107 SER A C 1
ATOM 914 O O . SER A 1 107 ? 9.652 -7.280 5.142 1.00 96.88 107 SER A O 1
ATOM 916 N N . ARG A 1 108 ? 11.219 -7.683 3.595 1.00 96.06 108 ARG A N 1
ATOM 917 C CA . ARG A 1 108 ? 11.701 -6.284 3.575 1.00 96.06 108 ARG A CA 1
ATOM 918 C C . ARG A 1 108 ? 10.606 -5.295 3.169 1.00 96.06 108 ARG A C 1
ATOM 920 O O . ARG A 1 108 ? 10.478 -4.224 3.765 1.00 96.06 108 ARG A O 1
ATOM 927 N N . MET A 1 109 ? 9.792 -5.650 2.177 1.00 97.25 109 MET A N 1
ATOM 928 C CA . MET A 1 109 ? 8.692 -4.802 1.710 1.00 97.25 109 MET A CA 1
ATOM 929 C C . MET A 1 109 ? 7.531 -4.739 2.707 1.00 97.25 109 MET A C 1
ATOM 931 O O . MET A 1 109 ? 6.901 -3.685 2.811 1.00 97.25 109 MET A O 1
ATOM 935 N N . ILE A 1 110 ? 7.275 -5.804 3.473 1.00 98.50 110 ILE A N 1
ATOM 936 C CA . ILE A 1 110 ? 6.323 -5.810 4.592 1.00 98.50 110 ILE A CA 1
ATOM 937 C C . ILE A 1 110 ? 6.781 -4.820 5.654 1.00 98.50 110 ILE A C 1
ATOM 939 O O . ILE A 1 110 ? 6.008 -3.929 5.994 1.00 98.50 110 ILE A O 1
ATOM 943 N N . ILE A 1 111 ? 8.041 -4.891 6.095 1.00 98.19 111 ILE A N 1
ATOM 944 C CA . ILE A 1 111 ? 8.602 -3.974 7.101 1.00 98.19 111 ILE A CA 1
ATOM 945 C C . ILE A 1 111 ? 8.465 -2.515 6.642 1.00 98.19 111 ILE A C 1
ATOM 947 O O . ILE A 1 111 ? 7.965 -1.661 7.379 1.00 98.19 111 ILE A O 1
ATOM 951 N N . ALA A 1 112 ? 8.860 -2.218 5.399 1.00 98.25 112 ALA A N 1
ATOM 952 C CA . ALA A 1 112 ? 8.753 -0.870 4.848 1.00 98.25 112 ALA A CA 1
ATOM 953 C C . ALA A 1 112 ? 7.290 -0.394 4.756 1.00 98.25 112 ALA A C 1
ATOM 955 O O . ALA A 1 112 ? 6.978 0.740 5.125 1.00 98.25 112 ALA A O 1
ATOM 956 N N . THR A 1 113 ? 6.384 -1.258 4.288 1.00 98.56 113 THR A N 1
ATOM 957 C CA . THR A 1 113 ? 4.957 -0.935 4.121 1.00 98.56 113 THR A CA 1
ATOM 958 C C . THR A 1 113 ? 4.257 -0.764 5.460 1.00 98.56 113 THR A C 1
ATOM 960 O O . THR A 1 113 ? 3.484 0.177 5.615 1.00 98.56 113 THR A O 1
ATOM 963 N N . GLN A 1 114 ? 4.549 -1.618 6.438 1.00 98.50 114 GLN A N 1
ATOM 964 C CA . GLN A 1 114 ? 4.026 -1.526 7.796 1.00 98.50 114 GLN A CA 1
ATOM 965 C C . GLN A 1 114 ? 4.432 -0.197 8.435 1.00 98.50 114 GLN A C 1
ATOM 967 O O . GLN A 1 114 ? 3.567 0.561 8.872 1.00 98.50 114 GLN A O 1
ATOM 972 N N . LYS A 1 115 ? 5.729 0.139 8.397 1.00 98.44 115 LYS A N 1
ATOM 973 C CA . LYS A 1 115 ? 6.233 1.426 8.894 1.00 98.44 115 LYS A CA 1
ATOM 974 C C . LYS A 1 115 ? 5.519 2.605 8.231 1.00 98.44 115 LYS A C 1
ATOM 976 O O . LYS A 1 115 ? 5.135 3.555 8.910 1.00 98.44 115 LYS A O 1
ATOM 981 N N . TRP A 1 116 ? 5.318 2.539 6.914 1.00 98.50 116 TRP A N 1
ATOM 982 C CA . TRP A 1 116 ? 4.604 3.581 6.181 1.00 98.50 116 TRP A CA 1
ATOM 983 C C . TRP A 1 116 ? 3.128 3.679 6.594 1.00 98.50 116 TRP A C 1
ATOM 985 O O . TRP A 1 116 ? 2.642 4.784 6.823 1.00 98.50 116 TRP A O 1
ATOM 995 N N . CYS A 1 117 ? 2.428 2.549 6.743 1.00 98.38 117 CYS A N 1
ATOM 996 C CA . CYS A 1 117 ? 1.031 2.507 7.182 1.00 98.38 117 CYS A CA 1
ATOM 997 C C . CYS A 1 117 ? 0.866 3.079 8.590 1.00 98.38 117 CYS A C 1
ATOM 999 O O . CYS A 1 117 ? -0.089 3.804 8.835 1.00 98.38 117 CYS A O 1
ATOM 1001 N N . PHE A 1 118 ? 1.806 2.828 9.501 1.00 98.06 118 PHE A N 1
ATOM 1002 C CA . PHE A 1 118 ? 1.759 3.394 10.850 1.00 98.06 118 PHE A CA 1
ATOM 1003 C C . PHE A 1 118 ? 1.898 4.920 10.849 1.00 98.06 118 PHE A C 1
ATOM 1005 O O . PHE A 1 118 ? 1.174 5.602 11.571 1.00 98.06 118 PHE A O 1
ATOM 1012 N N . ALA A 1 119 ? 2.761 5.469 9.989 1.00 97.62 119 ALA A N 1
ATOM 1013 C CA . ALA A 1 119 ? 2.878 6.916 9.798 1.00 97.62 119 ALA A CA 1
ATOM 1014 C C . ALA A 1 119 ? 1.661 7.536 9.076 1.00 97.62 119 ALA A C 1
ATOM 1016 O O . ALA A 1 119 ? 1.388 8.723 9.230 1.00 97.62 119 ALA A O 1
ATOM 1017 N N . HIS A 1 120 ? 0.911 6.734 8.314 1.00 97.19 120 HIS A N 1
ATOM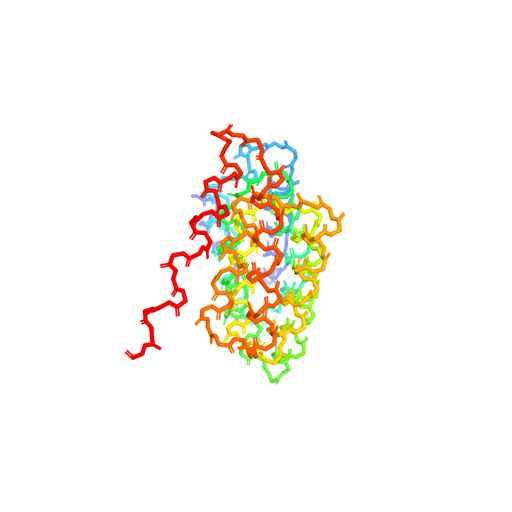 1018 C CA . HIS A 1 120 ? -0.225 7.162 7.493 1.00 97.19 120 HIS A CA 1
ATOM 1019 C C . HIS A 1 120 ? -1.472 6.324 7.788 1.00 97.19 120 HIS A C 1
ATOM 1021 O O . HIS A 1 120 ? -2.140 5.836 6.875 1.00 97.19 120 HIS A O 1
ATOM 1027 N N . HIS A 1 121 ? -1.805 6.155 9.070 1.00 96.81 121 HIS A N 1
ATOM 1028 C CA . HIS A 1 121 ? -2.793 5.170 9.525 1.00 96.81 121 HIS A CA 1
ATOM 1029 C C . HIS A 1 121 ? -4.186 5.320 8.886 1.00 96.81 121 HIS A C 1
ATOM 1031 O O . HIS A 1 121 ? -4.922 4.345 8.790 1.00 96.81 121 HIS A O 1
ATOM 1037 N N . ASN A 1 122 ? -4.540 6.497 8.364 1.00 95.50 122 ASN A N 1
ATOM 1038 C CA . ASN A 1 122 ? -5.807 6.740 7.667 1.00 95.50 122 ASN A CA 1
ATOM 1039 C C . ASN A 1 122 ? -5.820 6.313 6.177 1.00 95.50 122 ASN A C 1
ATOM 1041 O O . ASN A 1 122 ? -6.870 6.409 5.527 1.00 95.50 122 ASN A O 1
ATOM 1045 N N . ASP A 1 123 ? -4.703 5.852 5.603 1.00 97.50 123 ASP A N 1
ATOM 1046 C CA . ASP A 1 123 ? -4.593 5.489 4.183 1.00 97.50 123 ASP A CA 1
ATOM 1047 C C . ASP A 1 123 ? -4.985 4.031 3.908 1.00 97.50 123 ASP A C 1
ATOM 1049 O O . ASP A 1 123 ? -4.179 3.106 4.005 1.00 97.50 123 ASP A O 1
ATOM 1053 N N . ILE A 1 124 ? -6.232 3.823 3.480 1.00 96.88 124 ILE A N 1
ATOM 1054 C CA . ILE A 1 124 ? -6.744 2.487 3.149 1.00 96.88 124 ILE A CA 1
ATOM 1055 C C . ILE A 1 124 ? -5.944 1.783 2.043 1.00 96.88 124 ILE A C 1
ATOM 1057 O O . ILE A 1 124 ? -5.840 0.561 2.053 1.00 96.88 124 ILE A O 1
ATOM 1061 N N . SER A 1 125 ? -5.365 2.510 1.083 1.00 97.75 125 SER A N 1
ATOM 1062 C CA . SER A 1 125 ? -4.659 1.873 -0.035 1.00 97.75 125 SER A CA 1
ATOM 1063 C C . SER A 1 125 ? -3.330 1.259 0.411 1.00 97.75 125 SER A C 1
ATOM 1065 O O . SER A 1 125 ? -2.996 0.167 -0.051 1.00 97.75 125 SER A O 1
ATOM 1067 N N . GLY A 1 126 ? -2.628 1.907 1.348 1.00 98.12 126 GLY A N 1
ATOM 1068 C CA . GLY A 1 126 ? -1.446 1.348 2.009 1.00 98.12 126 GLY A CA 1
ATOM 1069 C C . GLY A 1 126 ? -1.773 0.070 2.784 1.00 98.12 126 GLY A C 1
ATOM 1070 O O . GLY A 1 126 ? -1.169 -0.973 2.535 1.00 98.12 126 GLY A O 1
ATOM 1071 N N . TRP A 1 127 ? -2.808 0.098 3.631 1.00 98.38 127 TRP A N 1
ATOM 1072 C CA . TRP A 1 127 ? -3.249 -1.086 4.384 1.00 98.38 127 TRP A CA 1
ATOM 1073 C C . TRP A 1 127 ? -3.691 -2.243 3.478 1.00 98.38 127 TRP A C 1
ATOM 1075 O O . TRP A 1 127 ? -3.350 -3.400 3.720 1.00 98.38 127 TRP A O 1
ATOM 1085 N N . GLN A 1 128 ? -4.406 -1.947 2.389 1.00 98.19 128 GLN A N 1
ATOM 1086 C CA . GLN A 1 128 ? -4.783 -2.945 1.382 1.00 98.19 128 GLN A CA 1
ATOM 1087 C C . GLN A 1 128 ? -3.578 -3.522 0.628 1.00 98.19 128 GLN A C 1
ATOM 1089 O O . GLN A 1 128 ? -3.649 -4.635 0.100 1.00 98.19 128 GLN A O 1
ATOM 1094 N N . PHE A 1 129 ? -2.483 -2.772 0.509 1.00 98.50 129 PHE A N 1
ATOM 1095 C CA . PHE A 1 129 ? -1.239 -3.297 -0.039 1.00 98.50 129 PHE A CA 1
ATOM 1096 C C . PHE A 1 129 ? -0.493 -4.160 0.984 1.00 98.50 129 PHE A C 1
ATOM 1098 O O . PHE A 1 129 ? 0.006 -5.218 0.612 1.00 98.50 129 PHE A O 1
ATOM 1105 N N . LEU A 1 130 ? -0.499 -3.783 2.265 1.00 98.56 130 LEU A N 1
ATOM 1106 C CA . LEU A 1 130 ? 0.070 -4.601 3.337 1.00 98.56 130 LEU A CA 1
ATOM 1107 C C . LEU A 1 130 ? -0.616 -5.971 3.431 1.00 98.56 130 LEU A C 1
ATOM 1109 O O . LEU A 1 130 ? 0.075 -6.983 3.448 1.00 98.56 130 LEU A O 1
ATOM 1113 N N . LEU A 1 131 ? -1.954 -6.027 3.380 1.00 97.88 131 LEU A N 1
ATOM 1114 C CA . LEU A 1 131 ? -2.698 -7.299 3.315 1.00 97.88 131 LEU A CA 1
ATOM 1115 C C . LEU A 1 131 ? -2.268 -8.166 2.131 1.00 97.88 131 LEU A C 1
ATOM 1117 O O . LEU A 1 131 ? -2.080 -9.368 2.281 1.00 97.88 131 LEU A O 1
ATOM 1121 N N . PHE A 1 132 ? -2.082 -7.547 0.962 1.00 98.00 132 PHE A N 1
ATOM 1122 C CA . PHE A 1 132 ? -1.610 -8.248 -0.229 1.00 98.00 132 PHE A CA 1
ATOM 1123 C C . PHE A 1 132 ? -0.213 -8.857 -0.028 1.00 98.00 132 PHE A C 1
ATOM 1125 O O . PHE A 1 132 ? 0.035 -9.947 -0.534 1.00 98.00 132 PHE A O 1
ATOM 1132 N N . LEU A 1 133 ? 0.692 -8.180 0.687 1.00 98.06 133 LEU A N 1
ATOM 1133 C CA . LEU A 1 133 ? 2.015 -8.727 1.000 1.00 98.06 133 LEU A CA 1
ATOM 1134 C C . LEU A 1 133 ? 1.932 -9.866 2.025 1.00 98.06 133 LEU A C 1
ATOM 1136 O O . LEU A 1 133 ? 2.579 -10.893 1.833 1.00 98.06 133 LEU A O 1
ATOM 1140 N N . LEU A 1 134 ? 1.101 -9.722 3.062 1.00 97.12 134 LEU A N 1
ATOM 1141 C CA . LEU A 1 134 ? 0.871 -10.770 4.064 1.00 97.12 134 LEU A CA 1
ATOM 1142 C C . LEU A 1 134 ? 0.289 -12.048 3.439 1.00 97.12 134 LEU A C 1
ATOM 1144 O O . LEU A 1 134 ? 0.689 -13.144 3.815 1.00 97.12 134 LEU A O 1
ATOM 1148 N N . ASP A 1 135 ? -0.553 -11.924 2.406 1.00 95.38 135 ASP A N 1
ATOM 1149 C CA . ASP A 1 135 ? -1.051 -13.074 1.630 1.00 95.38 135 ASP A CA 1
ATOM 1150 C C . ASP A 1 135 ? 0.068 -13.846 0.907 1.00 95.38 135 ASP A C 1
ATOM 1152 O O . ASP A 1 135 ? -0.130 -14.989 0.497 1.00 95.38 135 ASP A O 1
ATOM 1156 N N . LYS A 1 136 ? 1.235 -13.224 0.696 1.00 95.44 136 LYS A N 1
ATOM 1157 C CA . LYS A 1 136 ? 2.415 -13.862 0.090 1.00 95.44 136 LYS A CA 1
ATOM 1158 C C . LYS A 1 136 ? 3.423 -14.357 1.118 1.00 95.44 136 LYS A C 1
ATOM 1160 O O . LYS A 1 136 ? 4.209 -15.234 0.779 1.00 95.44 136 LYS A O 1
ATOM 1165 N N . GLN A 1 137 ? 3.374 -13.838 2.342 1.00 95.44 137 GLN A N 1
ATOM 1166 C CA . GLN A 1 137 ? 4.248 -14.237 3.440 1.00 95.44 137 GLN A CA 1
ATOM 1167 C C . GLN A 1 137 ? 3.433 -14.397 4.740 1.00 95.44 137 GLN A C 1
ATOM 1169 O O . GLN A 1 137 ? 3.522 -13.554 5.637 1.00 95.44 137 GLN A O 1
ATOM 1174 N N . PRO A 1 138 ? 2.642 -15.483 4.877 1.00 93.81 138 PRO A N 1
ATOM 1175 C CA . PRO A 1 138 ? 1.739 -15.663 6.016 1.00 93.81 138 PRO A CA 1
ATOM 1176 C C . PRO A 1 138 ? 2.434 -15.648 7.383 1.00 93.81 138 PRO A C 1
ATOM 1178 O O . PRO A 1 138 ? 1.826 -15.210 8.357 1.00 93.81 138 PRO A O 1
ATOM 1181 N N . ALA A 1 139 ? 3.709 -16.055 7.445 1.00 93.75 139 ALA A N 1
ATOM 1182 C CA . ALA A 1 139 ? 4.524 -16.052 8.663 1.00 93.75 139 ALA A CA 1
ATOM 1183 C C . ALA A 1 139 ? 4.640 -14.664 9.329 1.00 93.75 139 ALA A C 1
ATOM 1185 O O . ALA A 1 139 ? 4.801 -14.580 10.543 1.00 93.75 139 ALA A O 1
ATOM 1186 N N . GLU A 1 140 ? 4.500 -13.580 8.561 1.00 95.81 140 GLU A N 1
ATOM 1187 C CA . GLU A 1 140 ? 4.586 -12.198 9.062 1.00 95.81 140 GLU A CA 1
ATOM 1188 C C . GLU A 1 140 ? 3.235 -11.669 9.578 1.00 95.81 140 GLU A C 1
ATOM 1190 O O . GLU A 1 140 ? 3.162 -10.580 10.147 1.00 95.81 140 GLU A O 1
ATOM 1195 N N . THR A 1 141 ? 2.144 -12.426 9.409 1.00 95.38 141 THR A N 1
ATOM 1196 C CA . THR A 1 141 ? 0.781 -11.960 9.714 1.00 95.38 141 THR A CA 1
ATOM 1197 C C . THR A 1 141 ? 0.589 -11.673 11.198 1.00 95.38 141 THR A C 1
ATOM 1199 O O . THR A 1 141 ? 0.184 -10.565 11.550 1.00 95.38 141 THR A O 1
ATOM 1202 N N . SER A 1 142 ? 0.896 -12.632 12.078 1.00 94.44 142 SER A N 1
ATOM 1203 C CA . SER A 1 142 ? 0.700 -12.453 13.523 1.00 94.44 142 SER A CA 1
ATOM 1204 C C . SER A 1 142 ? 1.601 -11.359 14.117 1.00 94.44 142 SER A C 1
ATOM 1206 O O . SER A 1 142 ? 1.080 -10.523 14.857 1.00 94.44 142 SER A O 1
ATOM 1208 N N . PRO A 1 143 ? 2.910 -11.274 13.782 1.00 95.81 143 PRO A N 1
ATOM 1209 C CA . PRO A 1 143 ? 3.752 -10.158 14.219 1.00 95.81 143 PRO A CA 1
ATOM 1210 C C . PRO A 1 143 ? 3.207 -8.787 13.798 1.00 95.81 143 PRO A C 1
ATOM 1212 O O . PRO A 1 143 ? 3.096 -7.883 14.628 1.00 95.81 143 PRO A O 1
ATOM 1215 N N . VAL A 1 144 ? 2.805 -8.635 12.529 1.00 97.75 144 VAL A N 1
ATOM 1216 C CA . VAL A 1 144 ? 2.259 -7.366 12.023 1.00 97.75 144 VAL A CA 1
ATOM 1217 C C . VAL A 1 144 ? 0.930 -7.024 12.692 1.00 97.75 144 VAL A C 1
ATOM 1219 O O . VAL A 1 144 ? 0.697 -5.862 13.034 1.00 97.75 144 VAL A O 1
ATOM 1222 N N . PHE A 1 145 ? 0.067 -8.018 12.906 1.00 97.56 145 PHE A N 1
ATOM 1223 C CA . PHE A 1 145 ? -1.223 -7.851 13.568 1.00 97.56 145 PHE A CA 1
ATOM 1224 C C . PHE A 1 145 ? -1.075 -7.339 15.003 1.00 97.56 145 PHE A C 1
ATOM 1226 O O . PHE A 1 145 ? -1.651 -6.305 15.340 1.00 97.56 1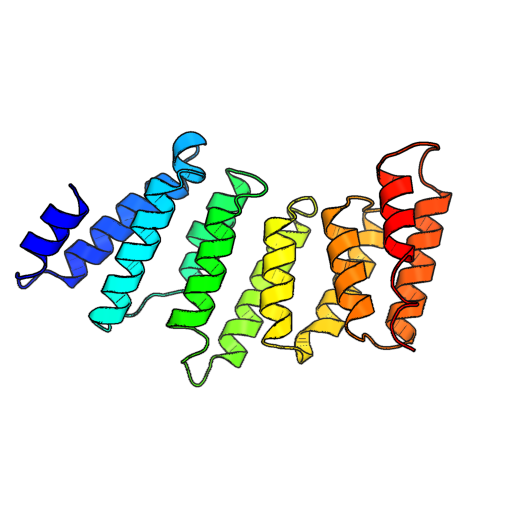45 PHE A O 1
ATOM 1233 N N . ARG A 1 146 ? -0.251 -8.011 15.818 1.00 96.88 146 ARG A N 1
ATOM 1234 C CA . ARG A 1 146 ? -0.013 -7.649 17.225 1.00 96.88 146 ARG A CA 1
ATOM 1235 C C . ARG A 1 146 ? 0.582 -6.256 17.369 1.00 96.88 146 ARG A C 1
ATOM 1237 O O . ARG A 1 146 ? 0.108 -5.464 18.179 1.00 96.88 146 ARG A O 1
ATOM 1244 N N . GLU A 1 147 ? 1.572 -5.916 16.545 1.00 98.06 147 GLU A N 1
ATOM 1245 C CA . GLU A 1 147 ? 2.157 -4.573 16.587 1.00 98.06 147 GLU A CA 1
ATOM 1246 C C . GLU A 1 147 ? 1.132 -3.505 16.168 1.00 98.06 147 GLU A C 1
ATOM 1248 O O . GLU A 1 147 ? 1.051 -2.440 16.777 1.00 98.06 147 GLU A O 1
ATOM 1253 N N . THR A 1 148 ? 0.278 -3.805 15.180 1.00 98.19 148 THR A N 1
ATOM 1254 C CA . THR A 1 148 ? -0.805 -2.894 14.774 1.00 98.19 148 THR A CA 1
ATOM 1255 C C . THR A 1 148 ? -1.822 -2.687 15.900 1.00 98.19 148 THR A C 1
ATOM 1257 O O . THR A 1 148 ? -2.212 -1.547 16.151 1.00 98.19 148 THR A O 1
ATOM 1260 N N . LEU A 1 149 ? -2.225 -3.754 16.603 1.00 97.06 149 LEU A N 1
ATOM 1261 C CA . LEU A 1 149 ? -3.105 -3.677 17.776 1.00 97.06 149 LEU A CA 1
ATOM 1262 C C . LEU A 1 149 ? -2.502 -2.810 18.883 1.00 97.06 149 LEU A C 1
ATOM 1264 O O . LEU A 1 149 ? -3.151 -1.886 19.374 1.00 97.06 149 LEU A O 1
ATOM 1268 N N . LYS A 1 150 ? -1.236 -3.055 19.227 1.00 97.81 150 LYS A N 1
ATOM 1269 C CA . LYS A 1 150 ? -0.507 -2.306 20.254 1.00 97.81 150 LYS A CA 1
ATOM 1270 C C . LYS A 1 150 ? -0.452 -0.807 19.954 1.00 97.81 150 LYS A C 1
ATOM 1272 O O . LYS A 1 150 ? -0.657 0.017 20.851 1.00 97.81 150 LYS A O 1
ATOM 1277 N N . LEU A 1 151 ? -0.190 -0.435 18.700 1.00 98.00 151 LEU A N 1
ATOM 1278 C CA . LEU A 1 151 ? -0.199 0.967 18.282 1.00 98.00 151 LEU A CA 1
ATOM 1279 C C . LEU A 1 151 ? -1.609 1.556 18.279 1.00 98.00 151 LEU A C 1
ATOM 1281 O O . LEU A 1 151 ? -1.790 2.679 18.750 1.00 98.00 151 LEU A O 1
ATOM 1285 N N . ALA A 1 152 ? -2.610 0.801 17.819 1.00 97.31 152 ALA A N 1
ATOM 1286 C CA . ALA A 1 152 ? -4.000 1.237 17.867 1.00 97.31 152 ALA A CA 1
ATOM 1287 C C . ALA A 1 152 ? -4.459 1.514 19.307 1.00 97.31 152 ALA A C 1
ATOM 1289 O O . ALA A 1 152 ? -5.139 2.512 19.538 1.00 97.31 152 ALA A O 1
ATOM 1290 N N . ALA A 1 153 ? -4.028 0.701 20.275 1.00 96.88 153 ALA A N 1
ATOM 1291 C CA . ALA A 1 153 ? -4.272 0.936 21.695 1.00 96.88 153 ALA A CA 1
ATOM 1292 C C . ALA A 1 153 ? -3.562 2.198 22.198 1.00 96.88 153 ALA A C 1
ATOM 1294 O O . ALA A 1 153 ? -4.192 3.090 22.766 1.00 96.88 153 ALA A O 1
ATOM 1295 N N . SER A 1 154 ? -2.257 2.295 21.936 1.00 97.38 154 SER A N 1
ATOM 1296 C CA . SER A 1 154 ? -1.395 3.363 22.454 1.00 97.38 154 SER A CA 1
ATOM 1297 C C . SER A 1 154 ? -1.796 4.746 21.929 1.00 97.38 154 SER A C 1
ATOM 1299 O O . SER A 1 154 ? -1.830 5.716 22.683 1.00 97.38 154 SER A O 1
ATOM 1301 N N . PHE A 1 155 ? -2.152 4.835 20.647 1.00 96.44 155 PHE A N 1
ATOM 1302 C CA . PHE A 1 155 ? -2.582 6.075 19.997 1.00 96.44 155 PHE A CA 1
ATOM 1303 C C . PHE A 1 155 ? -4.102 6.241 19.936 1.00 96.44 155 PHE A C 1
ATOM 1305 O O . PHE A 1 155 ? -4.584 7.206 19.340 1.00 96.44 155 PHE A O 1
ATOM 1312 N N . LYS A 1 156 ? -4.863 5.314 20.533 1.00 96.06 156 LYS A N 1
ATOM 1313 C CA . LYS A 1 156 ? -6.333 5.288 20.508 1.00 96.06 156 LYS A CA 1
ATOM 1314 C C . LYS A 1 156 ? -6.892 5.442 19.089 1.00 96.06 156 LYS A C 1
ATOM 1316 O O . LYS A 1 156 ? -7.808 6.225 18.846 1.00 96.06 156 LYS A O 1
ATOM 1321 N N . TRP A 1 157 ? -6.319 4.727 18.121 1.00 96.69 157 TRP A N 1
ATOM 1322 C CA . TRP A 1 157 ? -6.769 4.804 16.734 1.00 96.69 157 TRP A CA 1
ATOM 1323 C C . TRP A 1 157 ? -8.164 4.205 16.581 1.00 96.69 157 TRP A C 1
ATOM 1325 O O . TRP A 1 157 ? -8.399 3.051 16.923 1.00 96.69 157 TRP A O 1
ATOM 1335 N N . ARG A 1 158 ? -9.078 4.976 15.988 1.00 95.38 158 ARG A N 1
ATOM 1336 C CA . ARG A 1 158 ? -10.469 4.562 15.720 1.00 95.38 158 ARG A CA 1
ATOM 1337 C C . ARG A 1 158 ? -10.882 4.717 14.256 1.00 95.38 158 ARG A C 1
ATOM 1339 O O . ARG A 1 158 ? -12.054 4.625 13.910 1.00 95.38 158 ARG A O 1
ATOM 1346 N N . ASN A 1 159 ? -9.912 4.981 13.386 1.00 94.44 159 ASN A N 1
ATOM 1347 C CA . ASN A 1 159 ? -10.163 5.214 11.971 1.00 94.44 159 ASN A CA 1
ATOM 1348 C C . ASN A 1 159 ? -10.478 3.908 11.222 1.00 94.44 159 ASN A C 1
ATOM 1350 O O . ASN A 1 159 ? -9.943 2.845 11.536 1.00 94.44 159 ASN A O 1
ATOM 1354 N N . GLU A 1 160 ? -11.310 4.017 10.188 1.00 95.19 160 GLU A N 1
ATOM 1355 C CA . GLU A 1 160 ? -11.812 2.876 9.416 1.00 95.19 160 GLU A CA 1
ATOM 1356 C C . GLU A 1 160 ? -10.706 2.045 8.766 1.00 95.19 160 GLU A C 1
ATOM 1358 O O . GLU A 1 160 ? -10.794 0.822 8.748 1.00 95.19 160 GLU A O 1
ATOM 1363 N N . SER A 1 161 ? -9.640 2.678 8.280 1.00 96.50 161 SER A N 1
ATOM 1364 C CA . SER A 1 161 ? -8.570 1.985 7.561 1.00 96.50 161 SER A CA 1
ATOM 1365 C C . SER A 1 161 ? -7.847 0.950 8.433 1.00 96.50 161 SER A C 1
ATOM 1367 O O . SER A 1 161 ? -7.676 -0.193 8.004 1.00 96.50 161 SER A O 1
ATOM 1369 N N . VAL A 1 162 ? -7.482 1.326 9.665 1.00 97.25 162 VAL A N 1
ATOM 1370 C CA . VAL A 1 162 ? -6.840 0.425 10.640 1.00 97.25 162 VAL A CA 1
ATOM 1371 C C . VAL A 1 162 ? -7.787 -0.700 11.051 1.00 97.25 162 VAL A C 1
ATOM 1373 O O . VAL A 1 162 ? -7.412 -1.869 11.016 1.00 97.25 162 VAL A O 1
ATOM 1376 N N . TRP A 1 163 ? -9.027 -0.371 11.415 1.00 96.44 163 TRP A N 1
ATOM 1377 C CA . TRP A 1 163 ? -9.977 -1.373 11.911 1.00 96.44 163 TRP A CA 1
ATOM 1378 C C . TRP A 1 163 ? -10.459 -2.323 10.821 1.00 96.44 163 TRP A C 1
ATOM 1380 O O . TRP A 1 163 ? -10.676 -3.503 11.087 1.00 96.44 163 TRP A O 1
ATOM 1390 N N . TYR A 1 164 ? -10.539 -1.858 9.575 1.00 95.38 164 TYR A N 1
ATOM 1391 C CA . TYR A 1 164 ? -10.780 -2.726 8.432 1.00 95.38 164 TYR A CA 1
ATOM 1392 C C . TYR A 1 164 ? -9.620 -3.708 8.218 1.00 95.38 164 TYR A C 1
ATOM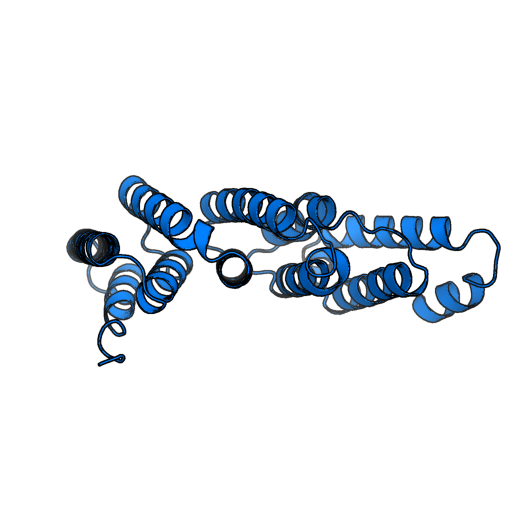 1394 O O . TYR A 1 164 ? -9.865 -4.893 7.992 1.00 95.38 164 TYR A O 1
ATOM 1402 N N . PHE A 1 165 ? -8.368 -3.242 8.326 1.00 96.88 165 PHE A N 1
ATOM 1403 C CA . PHE A 1 165 ? -7.183 -4.103 8.269 1.00 96.88 165 PHE A CA 1
ATOM 1404 C C . PHE A 1 165 ? -7.199 -5.161 9.378 1.00 96.88 165 PHE A C 1
ATOM 1406 O O . PHE A 1 165 ? -7.153 -6.352 9.075 1.00 96.88 165 PHE A O 1
ATOM 1413 N N . LEU A 1 166 ? -7.323 -4.733 10.638 1.00 96.56 166 LEU A N 1
ATOM 1414 C CA . LEU A 1 166 ? -7.336 -5.625 11.798 1.00 96.56 166 LEU A CA 1
ATOM 1415 C C . LEU A 1 166 ? -8.455 -6.663 11.680 1.00 96.56 166 LEU A C 1
ATOM 1417 O O . LEU A 1 166 ? -8.199 -7.856 11.807 1.00 96.56 166 LEU A O 1
ATOM 1421 N N . ARG A 1 167 ? -9.673 -6.233 11.330 1.00 93.56 167 ARG A N 1
ATOM 1422 C CA . ARG A 1 167 ? -10.803 -7.145 11.129 1.00 93.56 167 ARG A CA 1
ATOM 1423 C C . ARG A 1 167 ? -10.508 -8.205 10.066 1.00 93.56 167 ARG A C 1
ATOM 1425 O O . ARG A 1 167 ? -10.793 -9.379 10.283 1.00 93.56 167 ARG A O 1
ATOM 1432 N N . LEU A 1 168 ? -9.953 -7.815 8.915 1.00 93.50 168 LEU A N 1
ATOM 1433 C CA . LEU A 1 168 ? -9.643 -8.770 7.847 1.00 93.50 168 LEU A CA 1
ATOM 1434 C C . LEU A 1 168 ? -8.560 -9.767 8.257 1.00 93.50 168 LEU A C 1
ATOM 1436 O O . LEU A 1 168 ? -8.676 -10.946 7.934 1.00 93.50 168 LEU A O 1
ATOM 1440 N N . VAL A 1 169 ? -7.522 -9.316 8.961 1.00 93.69 169 VAL A N 1
ATOM 1441 C CA . VAL A 1 169 ? -6.474 -10.216 9.457 1.00 93.69 169 VAL A CA 1
ATOM 1442 C C . VAL A 1 169 ? -7.037 -11.173 10.507 1.00 93.69 169 VAL A C 1
ATOM 1444 O O . VAL A 1 169 ? -6.819 -12.377 10.398 1.00 93.69 169 VAL A O 1
ATOM 1447 N N . ALA A 1 170 ? -7.837 -10.676 11.454 1.00 91.56 170 ALA A N 1
ATOM 1448 C CA . ALA A 1 170 ? -8.479 -11.503 12.472 1.00 91.56 170 ALA A CA 1
ATOM 1449 C C . ALA A 1 170 ? -9.370 -12.598 11.854 1.00 91.56 170 ALA A C 1
ATOM 1451 O O . ALA A 1 170 ? -9.301 -13.762 12.262 1.00 91.56 170 ALA A O 1
ATOM 1452 N N . ALA A 1 171 ? -10.141 -12.246 10.818 1.00 87.69 171 ALA A N 1
ATOM 1453 C CA . ALA A 1 171 ? -11.000 -13.174 10.082 1.00 87.69 171 ALA A CA 1
ATOM 1454 C C . ALA A 1 171 ? -10.220 -14.244 9.294 1.00 87.69 171 ALA A C 1
ATOM 1456 O O . ALA A 1 171 ? -10.717 -15.350 9.110 1.00 87.69 171 ALA A O 1
ATOM 1457 N N . ARG A 1 172 ? -8.990 -13.951 8.851 1.00 85.00 172 ARG A N 1
ATOM 1458 C CA . ARG A 1 172 ? -8.134 -14.898 8.108 1.00 85.00 172 ARG A CA 1
ATOM 1459 C C . ARG A 1 172 ? -7.507 -15.991 8.981 1.00 85.00 172 ARG A C 1
ATOM 1461 O O . ARG A 1 172 ? -6.908 -16.909 8.433 1.00 85.00 172 ARG A O 1
ATOM 1468 N N . GLY A 1 173 ? -7.659 -15.914 10.306 1.00 75.19 173 GLY A N 1
ATOM 1469 C CA . GLY A 1 173 ? -7.218 -16.959 11.232 1.00 75.19 173 GLY A CA 1
ATOM 1470 C C . GLY A 1 173 ? -5.940 -16.620 11.995 1.00 75.19 173 GLY A C 1
ATOM 1471 O O . GLY A 1 173 ? -4.952 -17.341 11.900 1.00 75.19 173 GLY A O 1
ATOM 1472 N N . VAL A 1 174 ? -5.966 -15.541 12.784 1.00 83.25 174 VAL A N 1
ATOM 1473 C CA . VAL A 1 174 ? -4.965 -15.315 13.847 1.00 83.25 174 VAL A CA 1
ATOM 1474 C C . VAL A 1 174 ? -5.193 -16.258 15.034 1.00 83.25 174 VAL A C 1
ATOM 1476 O O . VAL A 1 174 ? -6.260 -16.869 15.155 1.00 83.25 174 VAL A O 1
ATOM 1479 N N . ALA A 1 175 ? -4.198 -16.369 15.920 1.00 85.62 175 ALA A N 1
ATOM 1480 C CA . ALA A 1 175 ? -4.308 -17.168 17.139 1.00 85.62 175 ALA A CA 1
ATOM 1481 C C . ALA A 1 175 ? -5.485 -16.694 18.013 1.00 85.62 175 ALA A C 1
ATOM 1483 O O . ALA A 1 175 ? -5.806 -15.508 18.031 1.00 85.62 175 ALA A O 1
ATOM 1484 N N . ASN A 1 176 ? -6.111 -17.601 18.771 1.00 85.25 176 ASN A N 1
ATOM 1485 C CA . ASN A 1 176 ? -7.261 -17.255 19.621 1.00 85.25 176 ASN A CA 1
ATOM 1486 C C . ASN A 1 176 ? -6.934 -16.139 20.625 1.00 85.25 176 ASN A C 1
ATOM 1488 O O . ASN A 1 176 ? -7.735 -15.227 20.791 1.00 85.25 176 ASN A O 1
ATOM 1492 N N . THR A 1 177 ? -5.723 -16.147 21.190 1.00 88.50 177 THR A N 1
ATOM 1493 C CA . THR A 1 177 ? -5.225 -15.076 22.068 1.00 88.50 177 THR A CA 1
ATOM 1494 C C . THR A 1 177 ? -5.244 -13.707 21.386 1.00 88.50 177 THR A C 1
ATOM 1496 O O . THR A 1 177 ? -5.622 -12.713 21.992 1.00 88.50 177 THR A O 1
ATOM 1499 N N . ASP A 1 178 ? -4.885 -13.656 20.100 1.00 90.31 178 ASP A N 1
ATOM 1500 C CA . ASP A 1 178 ? -4.846 -12.416 19.323 1.00 90.31 178 ASP A CA 1
ATOM 1501 C C . ASP A 1 178 ? -6.275 -11.926 19.007 1.00 90.31 178 ASP A C 1
ATOM 1503 O O . ASP A 1 178 ? -6.521 -10.722 18.936 1.00 90.31 178 ASP A O 1
ATOM 1507 N N . LYS A 1 179 ? -7.237 -12.850 18.842 1.00 89.12 179 LYS A N 1
ATOM 1508 C CA . LYS A 1 179 ? -8.663 -12.515 18.668 1.00 89.12 179 LYS A CA 1
ATOM 1509 C C . LYS A 1 179 ? -9.268 -11.938 19.946 1.00 89.12 179 LYS A C 1
ATOM 1511 O O . LYS A 1 179 ? -9.993 -10.950 19.877 1.00 89.12 179 LYS A O 1
ATOM 1516 N N . GLU A 1 180 ? -8.962 -12.536 21.095 1.00 91.31 180 GLU A N 1
ATOM 1517 C CA . GLU A 1 180 ? -9.408 -12.046 22.404 1.00 91.31 180 GLU A CA 1
ATOM 1518 C C . GLU A 1 180 ? -8.864 -10.639 22.685 1.00 91.31 180 GLU A C 1
ATOM 1520 O O . GLU A 1 180 ? -9.621 -9.754 23.085 1.00 91.31 180 GLU A O 1
ATOM 1525 N N . GLU A 1 181 ? -7.578 -10.400 22.401 1.00 92.94 181 GLU A N 1
ATOM 1526 C CA . GLU A 1 181 ? -6.960 -9.076 22.538 1.00 92.94 181 GLU A CA 1
ATOM 1527 C C . GLU A 1 181 ? -7.599 -8.045 21.594 1.00 92.94 181 GLU A C 1
ATOM 1529 O O . GLU A 1 181 ? -7.911 -6.926 22.013 1.00 92.94 181 GLU A O 1
ATOM 1534 N N . PHE A 1 182 ? -7.856 -8.425 20.338 1.00 95.00 182 PHE A N 1
ATOM 1535 C CA . PHE A 1 182 ? -8.560 -7.582 19.370 1.00 95.00 182 PHE A CA 1
ATOM 1536 C C . PHE A 1 182 ? -9.950 -7.165 19.867 1.00 95.00 182 PHE A C 1
ATOM 1538 O O . PHE A 1 182 ? -10.265 -5.972 19.851 1.00 95.00 182 PHE A O 1
ATOM 1545 N N . GLU A 1 183 ? -10.768 -8.113 20.334 1.00 93.88 183 GLU A N 1
ATOM 1546 C CA . GLU A 1 183 ? -12.118 -7.821 20.832 1.00 93.88 183 GLU A CA 1
ATOM 1547 C C . GLU A 1 183 ? -12.088 -6.976 22.112 1.00 93.88 183 GLU A C 1
ATOM 1549 O O . GLU A 1 183 ? -12.832 -5.998 22.229 1.00 93.88 183 GLU A O 1
ATOM 1554 N N . GLY A 1 184 ? -11.188 -7.296 23.047 1.00 94.75 184 GLY A N 1
ATOM 1555 C CA . GLY A 1 184 ? -11.005 -6.532 24.281 1.00 94.75 184 GLY A CA 1
ATOM 1556 C C . GLY A 1 184 ? -10.618 -5.075 24.012 1.00 94.75 184 GLY A C 1
ATOM 1557 O O . GLY A 1 184 ? -11.220 -4.147 24.567 1.00 94.75 184 GLY A O 1
ATOM 1558 N N . LEU A 1 185 ? -9.662 -4.852 23.105 1.00 96.25 185 LEU A N 1
ATOM 1559 C CA . LEU A 1 185 ? -9.250 -3.508 22.710 1.00 96.25 185 LEU A CA 1
ATOM 1560 C C . LEU A 1 185 ? -10.367 -2.752 21.979 1.00 96.25 185 LEU A C 1
ATOM 1562 O O . LEU A 1 185 ? -10.629 -1.587 22.294 1.00 96.25 185 LEU A O 1
ATOM 1566 N N . ARG A 1 186 ? -11.036 -3.399 21.017 1.00 96.06 186 ARG A N 1
ATOM 1567 C CA . ARG A 1 186 ? -12.154 -2.813 20.262 1.00 96.06 186 ARG A CA 1
ATOM 1568 C C . ARG A 1 186 ? -13.242 -2.313 21.205 1.00 96.06 186 ARG A C 1
ATOM 1570 O O . ARG A 1 186 ? -13.655 -1.159 21.090 1.00 96.06 186 ARG A O 1
ATOM 1577 N N . LYS A 1 187 ? -13.659 -3.155 22.157 1.00 95.00 187 LYS A N 1
ATOM 1578 C CA . LYS A 1 187 ? -14.673 -2.821 23.163 1.00 95.00 187 LYS A CA 1
ATOM 1579 C C . LYS A 1 187 ? -14.246 -1.624 24.012 1.00 95.00 187 LYS A C 1
ATOM 1581 O O . LYS A 1 187 ? -14.993 -0.657 24.115 1.00 95.00 187 LYS A O 1
ATOM 1586 N N . THR A 1 188 ? -13.012 -1.635 24.515 1.00 96.06 188 THR A N 1
ATOM 1587 C CA . THR A 1 188 ? -12.453 -0.533 25.318 1.00 96.06 188 THR A CA 1
ATOM 1588 C C . THR A 1 188 ? -12.476 0.802 24.558 1.00 96.06 188 THR A C 1
ATOM 1590 O O . THR A 1 188 ? -12.831 1.857 25.093 1.00 96.06 188 THR A O 1
ATOM 1593 N N . LEU A 1 189 ? -12.109 0.786 23.274 1.00 95.00 189 LEU A N 1
ATOM 1594 C CA . LEU A 1 189 ? -12.123 1.988 22.441 1.00 95.00 189 LEU A CA 1
ATOM 1595 C C . LEU A 1 189 ? -13.537 2.427 22.050 1.00 95.00 189 LEU A C 1
ATOM 1597 O O . LEU A 1 189 ? -13.743 3.626 21.860 1.00 95.00 189 LEU A O 1
ATOM 1601 N N . TRP A 1 190 ? -14.486 1.492 21.953 1.00 94.69 190 TRP A N 1
ATOM 1602 C CA . TRP A 1 190 ? -15.892 1.765 21.646 1.00 94.69 190 TRP A CA 1
ATOM 1603 C C . TRP A 1 190 ? -16.614 2.410 22.832 1.00 94.69 190 TRP A C 1
ATOM 1605 O O . TRP A 1 190 ? -17.303 3.412 22.649 1.00 94.69 190 TRP A O 1
ATOM 1615 N N . GLU A 1 191 ? -16.391 1.909 24.051 1.00 93.69 191 GLU A N 1
ATOM 1616 C CA . GLU A 1 191 ? -16.961 2.465 25.291 1.00 93.69 191 GLU A CA 1
ATOM 1617 C C . GLU A 1 191 ? -16.495 3.904 25.544 1.00 93.69 191 GLU A C 1
ATOM 1619 O O . GLU A 1 191 ? -17.238 4.731 26.064 1.00 93.69 191 GLU A O 1
ATOM 1624 N N . THR A 1 192 ? -15.270 4.226 25.127 1.00 93.06 192 THR A N 1
ATOM 1625 C CA . THR A 1 192 ? -14.681 5.565 25.275 1.00 93.06 192 THR A CA 1
ATOM 1626 C C . THR A 1 192 ? -14.926 6.481 24.071 1.00 93.06 192 THR A C 1
ATOM 1628 O O . THR A 1 192 ? -14.416 7.607 24.042 1.00 93.06 192 THR A O 1
ATOM 1631 N N . ALA A 1 193 ? -15.626 6.013 23.034 1.00 91.44 193 ALA A N 1
ATOM 1632 C CA . ALA A 1 193 ? -15.939 6.810 21.853 1.00 91.44 193 ALA A CA 1
ATOM 1633 C C . ALA A 1 193 ? -17.185 7.672 22.087 1.00 91.44 193 ALA A C 1
ATOM 1635 O O . ALA A 1 193 ? -18.159 7.231 22.697 1.00 91.44 193 ALA A O 1
ATOM 1636 N N . SER A 1 194 ? -17.169 8.898 21.558 1.00 89.44 194 SER A N 1
ATOM 1637 C CA . SER A 1 194 ? -18.319 9.800 21.625 1.00 89.44 194 SER A CA 1
ATOM 1638 C C . SER A 1 194 ? -19.553 9.164 20.987 1.00 89.44 194 SER A C 1
ATOM 1640 O O . SER A 1 194 ? -19.450 8.493 19.949 1.00 89.44 194 SER A O 1
ATOM 1642 N N . GLU A 1 195 ? -20.713 9.397 21.601 1.00 82.94 195 GLU A N 1
ATOM 1643 C CA . GLU A 1 195 ? -22.008 8.973 21.070 1.00 82.94 195 GLU A CA 1
ATOM 1644 C C . GLU A 1 195 ? -22.205 9.506 19.640 1.00 82.94 195 GLU A C 1
ATOM 1646 O O . GLU A 1 195 ? -21.745 10.594 19.296 1.00 82.94 195 GLU A O 1
ATOM 1651 N N . ASP A 1 196 ? -22.784 8.669 18.774 1.00 80.06 196 ASP A N 1
ATOM 1652 C CA . ASP A 1 196 ? -23.025 8.920 17.344 1.00 80.06 196 ASP A CA 1
ATOM 1653 C C . ASP A 1 196 ? -21.811 9.224 16.444 1.00 80.06 196 ASP A C 1
ATOM 1655 O O . ASP A 1 196 ? -21.968 9.528 15.254 1.00 80.06 196 ASP A O 1
ATOM 1659 N N . SER A 1 197 ? -20.582 9.060 16.942 1.00 90.12 197 SER A N 1
ATOM 1660 C CA . SER A 1 197 ? -19.376 9.275 16.134 1.00 90.12 197 SER A CA 1
ATOM 1661 C C . SER A 1 197 ? -19.172 8.211 15.040 1.00 90.12 197 SER A C 1
ATOM 1663 O O . SER A 1 197 ? -19.504 7.031 15.185 1.00 90.12 197 SER A O 1
ATOM 1665 N N . ILE A 1 198 ? -18.546 8.619 13.927 1.00 90.44 198 ILE A N 1
ATOM 1666 C CA . ILE A 1 198 ? -18.102 7.707 12.851 1.00 90.44 198 ILE A CA 1
ATOM 1667 C C . ILE A 1 198 ? -17.129 6.650 13.399 1.00 90.44 198 ILE A C 1
ATOM 1669 O O . ILE A 1 198 ? -17.128 5.502 12.957 1.00 90.44 198 ILE A O 1
ATOM 1673 N N . GLU A 1 199 ? -16.323 7.034 14.384 1.00 90.94 199 GLU A N 1
ATOM 1674 C CA . GLU A 1 199 ? -15.388 6.168 15.097 1.00 90.94 199 GLU A CA 1
ATOM 1675 C C . GLU A 1 199 ? -16.107 5.037 15.840 1.00 90.94 199 GLU A C 1
ATOM 1677 O O . GLU A 1 199 ? -15.742 3.872 15.691 1.00 90.94 199 GLU A O 1
ATOM 1682 N N . LYS A 1 200 ? -17.183 5.355 16.570 1.00 91.31 200 LYS A N 1
ATOM 1683 C CA . LYS A 1 200 ? -17.997 4.359 17.277 1.00 91.31 200 LYS A CA 1
ATOM 1684 C C . LYS A 1 200 ? -18.630 3.361 16.301 1.00 91.31 200 LYS A C 1
ATOM 1686 O O . LYS A 1 200 ? -18.460 2.155 16.463 1.00 91.31 200 LYS A O 1
ATOM 1691 N N . LYS A 1 201 ? -19.207 3.856 15.197 1.00 91.81 201 LYS A N 1
ATOM 1692 C CA . LYS A 1 201 ? -19.749 3.020 14.102 1.00 91.81 201 LYS A CA 1
ATOM 1693 C C . LYS A 1 201 ? -18.684 2.149 13.430 1.00 91.81 201 LYS A C 1
ATOM 1695 O O . LYS A 1 201 ? -18.969 1.037 12.990 1.00 91.81 201 LYS A O 1
ATOM 1700 N N . THR A 1 202 ? -17.452 2.644 13.322 1.00 92.19 202 THR A N 1
ATOM 1701 C CA . THR A 1 202 ? -16.320 1.880 12.775 1.00 92.19 202 THR A CA 1
ATOM 1702 C C . THR A 1 202 ? -16.000 0.677 13.661 1.00 92.19 202 THR A C 1
ATOM 1704 O O . THR A 1 202 ? -15.839 -0.434 13.156 1.00 92.19 202 THR A O 1
ATOM 1707 N N . LEU A 1 203 ? -15.958 0.886 14.977 1.00 92.56 203 LEU A N 1
ATOM 1708 C CA . LEU A 1 203 ? -15.699 -0.160 15.968 1.00 92.56 203 LEU A CA 1
ATOM 1709 C C . LEU A 1 203 ? -16.861 -1.159 16.092 1.00 92.56 203 LEU A C 1
ATOM 1711 O O . LEU A 1 203 ? -16.625 -2.335 16.352 1.00 92.56 203 LEU A O 1
ATOM 1715 N N . GLU A 1 204 ? -18.101 -0.738 15.842 1.00 91.31 204 GLU A N 1
ATOM 1716 C CA . GLU A 1 204 ? -19.256 -1.647 15.720 1.00 91.31 204 GLU A CA 1
ATOM 1717 C C . GLU A 1 204 ? -19.142 -2.529 14.474 1.00 91.31 204 GLU A C 1
ATOM 1719 O O . GLU A 1 204 ? -19.288 -3.743 14.536 1.00 91.31 204 GLU A O 1
ATOM 1724 N N . ARG A 1 205 ? -18.805 -1.952 13.316 1.00 88.81 205 ARG A N 1
ATOM 1725 C CA . ARG A 1 205 ? -18.600 -2.731 12.078 1.00 88.81 205 ARG A CA 1
ATOM 1726 C C . ARG A 1 205 ? -17.426 -3.704 12.174 1.00 88.81 205 ARG A C 1
ATOM 1728 O O . ARG A 1 205 ? -17.406 -4.712 11.459 1.00 88.81 205 ARG A O 1
ATOM 1735 N N . ALA A 1 206 ? -16.442 -3.393 13.018 1.00 87.62 206 ALA A N 1
ATOM 1736 C CA . ALA A 1 206 ? -15.305 -4.264 13.277 1.00 87.62 206 ALA A CA 1
ATOM 1737 C C . ALA A 1 206 ? -15.726 -5.607 13.915 1.00 87.62 206 ALA A C 1
ATOM 1739 O O . ALA A 1 206 ? -15.060 -6.609 13.678 1.00 87.62 206 ALA A O 1
ATOM 1740 N N . GLU A 1 207 ? -16.864 -5.636 14.618 1.00 82.50 207 GLU A N 1
ATOM 1741 C CA . GLU A 1 207 ? -17.441 -6.801 15.309 1.00 82.50 207 GLU A CA 1
ATOM 1742 C C . GLU A 1 207 ? -18.150 -7.804 14.394 1.00 82.50 207 GLU A C 1
ATOM 1744 O O . GLU A 1 207 ? -18.241 -8.979 14.711 1.00 82.50 207 GLU A O 1
ATOM 1749 N N . GLN A 1 208 ? -18.707 -7.362 13.264 1.00 68.62 208 GLN A N 1
ATOM 1750 C CA . GLN A 1 208 ? -19.798 -8.089 12.593 1.00 68.62 208 GLN A CA 1
ATOM 1751 C C . GLN A 1 208 ? -19.389 -9.347 11.793 1.00 68.62 208 GLN A C 1
ATOM 1753 O O . GLN A 1 208 ? -20.246 -9.953 11.156 1.00 68.62 208 GLN A O 1
ATOM 1758 N N . TRP A 1 209 ? -18.117 -9.770 11.790 1.00 56.81 209 TRP A N 1
ATOM 1759 C CA . TRP A 1 209 ? -17.647 -10.880 10.935 1.00 56.81 209 TRP A CA 1
ATOM 1760 C C . TRP A 1 209 ? -16.898 -12.078 11.543 1.00 56.81 209 TRP A C 1
ATOM 1762 O O . TRP A 1 209 ? -16.748 -13.047 10.796 1.00 56.81 209 TRP A O 1
ATOM 1772 N N . PRO A 1 210 ? -16.490 -12.152 12.826 1.00 52.06 210 PRO A N 1
ATOM 1773 C CA . PRO A 1 210 ? -15.869 -13.376 13.339 1.00 52.06 210 PRO A CA 1
ATOM 1774 C C . PRO A 1 210 ? -16.797 -14.607 13.319 1.00 52.06 210 PRO A C 1
ATOM 1776 O O . PRO A 1 210 ? -16.322 -15.722 13.494 1.00 52.06 210 PRO A O 1
ATOM 1779 N N . MET A 1 211 ? -18.106 -14.424 13.099 1.00 43.41 211 MET A N 1
ATOM 1780 C CA . MET A 1 211 ? -19.135 -15.463 13.258 1.00 43.41 211 MET A CA 1
ATOM 1781 C C . MET A 1 211 ? -19.487 -16.240 11.973 1.00 43.41 211 MET A C 1
ATOM 1783 O O . MET A 1 211 ? -20.278 -17.172 12.041 1.00 43.41 211 MET A O 1
ATOM 1787 N N . ALA A 1 212 ? -18.942 -15.889 10.801 1.00 37.59 212 ALA A N 1
ATOM 1788 C CA . ALA A 1 212 ? -19.347 -16.490 9.515 1.00 37.59 212 ALA A CA 1
ATOM 1789 C C . ALA A 1 212 ? -18.448 -17.650 9.037 1.00 37.59 212 ALA A C 1
ATOM 1791 O O . ALA A 1 212 ? -18.380 -17.949 7.845 1.00 37.59 212 ALA A O 1
ATOM 1792 N N . SER A 1 213 ? -17.717 -18.296 9.941 1.00 37.66 213 SER A N 1
ATOM 1793 C CA . SER A 1 213 ? -16.937 -19.499 9.626 1.00 37.66 213 SER A CA 1
ATOM 1794 C C . SER A 1 213 ? -17.040 -20.494 10.777 1.00 37.66 213 SER A C 1
ATOM 1796 O O . SER A 1 213 ? -16.074 -20.728 11.501 1.00 37.66 213 SER A O 1
ATOM 1798 N N . GLN A 1 214 ? -18.250 -21.023 10.956 1.00 33.06 214 GLN A N 1
ATOM 1799 C CA . GLN A 1 214 ? -18.502 -22.323 11.574 1.00 33.06 214 GLN A CA 1
ATOM 1800 C C . GLN A 1 214 ? -19.130 -23.225 10.519 1.00 33.06 214 GLN A C 1
ATOM 1802 O O . GLN A 1 214 ? -20.005 -22.715 9.780 1.00 33.06 214 GLN A O 1
#

Organism: Fusarium oxysporum (strain Fo5176) (NCBI:txid660025)

Secondary structure (DSSP, 8-state):
-HHHHHHHHTTSTTHHHHHHHHHHHHHHHHHSS-HHHHT-HHHHHHHHHHHHHHHHTT----HHHHIIIIIIHHHHHSTT-HHHHHHHHHHIIIIITTSTTHHHHHHHHHHHHHHHHHHTTT-HHHHHHHHHHHTT-GGGHHHHHHHHHHHHHHTT---HHHHHHHHHHHHTT--HHHHHHHHHHHHHHHHTSPTT-HHHHHHHHHHSSTTS--

pLDDT: mean 90.93, std 11.11, range [33.06, 98.56]

InterPro domains:
  IPR002088 Protein prenyltransferase, alpha subunit [PF01239] (31-54)
  IPR002088 Protein prenyltransferase, alpha subunit [PF01239] (76-94)

Radius of gyration: 20.09 Å; chains: 1; bounding box: 45×41×58 Å

Foldseek 3Di:
DVVVVLVVVCPDPCNVVSLVVVLVVLQCQLLDLPLCSVLPLVSLVVNLVSVVVCLVVVNADPLLCCCQSRLLSSCVSPAQSLSSLVVNLVSLVRHQVVDPCNQVVLVSVLVVLLVSCLVVVQRLSSLVSNVVSCVVVVVCLQVSLVVLLVSCQVVVDLHLSSLVSNLVSVLVDDDPVSVVSNLVSLVVSLVVDDPPDPSNVSSVVSPPPNPPPD

Sequence (214 aa):
TRKRLIRDKLREQDLQDRLHLEKHLIDSLLTSRLHRHTKSPTLWNHRRWLIQQFRVYNINVPAENDLTRTIMVSGERHPRNYYAWCHARYLINAFILPLSSSQEGISRMIIATQKWCFAHHNDISGWQFLLFLLDKQPAETSPVFRETLKLAASFKWRNESVWYFLRLVAARGVANTDKEEFEGLRKTLWETASEDSIEKKTLERAEQWPMASQ